Protein AF-A0A1M5Q7T8-F1 (afdb_monomer_lite)

Structure (mmCIF, N/CA/C/O backbone):
data_AF-A0A1M5Q7T8-F1
#
_entry.id   AF-A0A1M5Q7T8-F1
#
loop_
_atom_site.group_PDB
_atom_site.id
_atom_site.type_symbol
_atom_site.label_atom_id
_atom_site.label_alt_id
_atom_site.label_comp_id
_atom_site.label_asym_id
_atom_site.label_entity_id
_atom_site.label_seq_id
_atom_site.pdbx_PDB_ins_code
_atom_site.Cartn_x
_atom_site.Cartn_y
_atom_site.Cartn_z
_atom_site.occupancy
_atom_site.B_iso_or_equiv
_atom_site.auth_seq_id
_atom_site.auth_comp_id
_atom_site.auth_asym_id
_atom_site.auth_atom_id
_atom_site.pdbx_PDB_model_num
ATOM 1 N N . MET A 1 1 ? 5.426 20.646 15.091 1.00 41.50 1 MET A N 1
ATOM 2 C CA . MET A 1 1 ? 4.653 19.482 14.608 1.00 41.50 1 MET A CA 1
ATOM 3 C C . MET A 1 1 ? 5.080 18.298 15.465 1.00 41.50 1 MET A C 1
ATOM 5 O O . MET A 1 1 ? 6.243 17.926 15.415 1.00 41.50 1 MET A O 1
ATOM 9 N N . VAL A 1 2 ? 4.236 17.852 16.398 1.00 42.06 2 VAL A N 1
ATOM 10 C CA . VAL A 1 2 ? 4.639 16.898 17.449 1.00 42.06 2 VAL A CA 1
ATOM 11 C C . VAL A 1 2 ? 4.824 15.511 16.827 1.00 42.06 2 VAL A C 1
ATOM 13 O O . VAL A 1 2 ? 3.882 14.965 16.262 1.00 42.06 2 VAL A O 1
ATOM 16 N N . LEU A 1 3 ? 6.024 14.938 16.950 1.00 50.06 3 LEU A N 1
ATOM 17 C CA . LEU A 1 3 ? 6.417 13.585 16.510 1.00 50.06 3 LEU A CA 1
ATOM 18 C C . LEU A 1 3 ? 5.733 12.449 17.319 1.00 50.06 3 LEU A C 1
ATOM 20 O O . LEU A 1 3 ? 6.314 11.391 17.535 1.00 50.06 3 LEU A O 1
ATOM 24 N N . GLY A 1 4 ? 4.506 12.665 17.802 1.00 60.50 4 GLY A N 1
ATOM 25 C CA . GLY A 1 4 ? 3.789 11.793 18.741 1.00 60.50 4 GLY A CA 1
ATOM 26 C C . GLY A 1 4 ? 2.409 11.360 18.250 1.00 60.50 4 GLY A C 1
ATOM 27 O O . GLY A 1 4 ? 1.494 11.271 19.058 1.00 60.50 4 GLY A O 1
ATOM 28 N N . GLY A 1 5 ? 2.239 11.173 16.938 1.00 78.81 5 GLY A N 1
ATOM 29 C CA . GLY A 1 5 ? 0.980 10.703 16.350 1.00 78.81 5 GLY A CA 1
ATOM 30 C C . GLY A 1 5 ? 0.780 9.182 16.457 1.00 78.81 5 GLY A C 1
ATOM 31 O O . GLY A 1 5 ? 1.657 8.475 16.970 1.00 78.81 5 GLY A O 1
ATOM 32 N N . PRO A 1 6 ? -0.325 8.650 15.894 1.00 81.38 6 PRO A N 1
ATOM 33 C CA . PRO A 1 6 ? -0.686 7.233 15.998 1.00 81.38 6 PRO A CA 1
ATOM 34 C C . PRO A 1 6 ? 0.382 6.255 15.499 1.00 81.38 6 PRO A C 1
ATOM 36 O O . PRO A 1 6 ? 0.393 5.099 15.894 1.00 81.38 6 PRO A O 1
ATOM 39 N N . LEU A 1 7 ? 1.305 6.720 14.658 1.00 85.50 7 LEU A N 1
ATOM 40 C CA . LEU A 1 7 ? 2.421 5.930 14.140 1.00 85.50 7 LEU A CA 1
ATOM 41 C C . LEU A 1 7 ? 3.456 5.560 15.210 1.00 85.50 7 LEU A C 1
ATOM 43 O O . LEU A 1 7 ? 4.095 4.520 15.095 1.00 85.50 7 LEU A O 1
ATOM 47 N N . VAL A 1 8 ? 3.640 6.400 16.230 1.00 88.56 8 VAL A N 1
ATOM 48 C CA . VAL A 1 8 ? 4.705 6.237 17.236 1.00 88.56 8 VAL A CA 1
ATOM 49 C C . VAL A 1 8 ? 4.132 5.968 18.623 1.00 88.56 8 VAL A C 1
ATOM 51 O O . VAL A 1 8 ? 4.743 5.239 19.395 1.00 88.56 8 VAL A O 1
ATOM 54 N N . ARG A 1 9 ? 2.975 6.555 18.952 1.00 87.00 9 ARG A N 1
ATOM 55 C CA . ARG A 1 9 ? 2.289 6.387 20.244 1.00 87.00 9 ARG A CA 1
ATOM 56 C C . ARG A 1 9 ? 0.779 6.246 20.032 1.00 87.00 9 ARG A C 1
ATOM 58 O O . ARG A 1 9 ? 0.036 7.210 20.243 1.00 87.00 9 ARG A O 1
ATOM 65 N N . PRO A 1 10 ? 0.316 5.100 19.508 1.00 84.69 10 PRO A N 1
ATOM 66 C CA . PRO A 1 10 ? -1.085 4.896 19.169 1.00 84.69 10 PRO A CA 1
ATOM 67 C C . PRO A 1 10 ? -1.985 4.941 20.403 1.00 84.69 10 PRO A C 1
ATOM 69 O O . PRO A 1 10 ? -3.065 5.515 20.330 1.00 84.69 10 PRO A O 1
ATOM 72 N N . ASP A 1 11 ? -1.530 4.410 21.535 1.00 84.94 11 ASP A N 1
ATOM 73 C CA . ASP A 1 11 ? -2.232 4.464 22.818 1.00 84.94 11 ASP A CA 1
ATOM 74 C C . ASP A 1 11 ? -2.573 5.902 23.234 1.00 84.94 11 ASP A C 1
ATOM 76 O O . ASP A 1 11 ? -3.746 6.250 23.347 1.00 84.94 11 ASP A O 1
ATOM 80 N N . GLU A 1 12 ? -1.567 6.770 23.356 1.00 84.25 12 GLU A N 1
ATOM 81 C CA . GLU A 1 12 ? -1.776 8.157 23.773 1.00 84.25 12 GLU A CA 1
ATOM 82 C C . GLU A 1 12 ? -2.554 8.977 22.728 1.00 84.25 12 GLU A C 1
ATOM 84 O O . GLU A 1 12 ? -3.277 9.915 23.069 1.00 84.25 12 GLU A O 1
ATOM 89 N N . SER A 1 13 ? -2.371 8.669 21.440 1.00 80.12 13 SER A N 1
ATOM 90 C CA . SER A 1 13 ? -2.969 9.441 20.345 1.00 80.12 13 SER A CA 1
ATOM 91 C C . SER A 1 13 ? -4.477 9.231 20.248 1.00 80.12 13 SER A C 1
ATOM 93 O O . SER A 1 13 ? -5.217 10.199 20.079 1.00 80.12 13 SER A O 1
ATOM 95 N N . PHE A 1 14 ? -4.936 7.983 20.376 1.00 83.69 14 PHE A N 1
ATOM 96 C CA . PHE A 1 14 ? -6.365 7.667 20.340 1.00 83.69 14 PHE A CA 1
ATOM 97 C C . PHE A 1 14 ? -7.091 8.079 21.633 1.00 83.69 14 PHE A C 1
ATOM 99 O O . PHE A 1 14 ? -8.299 8.318 21.615 1.00 83.69 14 PHE A O 1
ATOM 106 N N . ASP A 1 15 ? -6.365 8.234 22.742 1.00 82.69 15 ASP A N 1
ATOM 107 C CA . ASP A 1 15 ? -6.922 8.763 23.990 1.00 82.69 15 ASP A CA 1
ATOM 108 C C . ASP A 1 15 ? -7.195 10.273 23.946 1.00 82.69 15 ASP A C 1
ATOM 110 O O . ASP A 1 15 ? -8.205 10.725 24.491 1.00 82.69 15 ASP A O 1
ATOM 114 N N . ARG A 1 16 ? -6.312 11.062 23.317 1.00 76.00 16 ARG A N 1
ATOM 115 C CA . ARG A 1 16 ? -6.355 12.536 23.393 1.00 76.00 16 ARG A CA 1
ATOM 116 C C . ARG A 1 16 ? -7.406 13.206 22.515 1.00 76.00 16 ARG A C 1
ATOM 118 O O . ARG A 1 16 ? -7.862 14.284 22.882 1.00 76.00 16 ARG A O 1
ATOM 125 N N . ASP A 1 17 ? -7.762 12.630 21.368 1.00 68.50 17 ASP A N 1
ATOM 126 C CA . ASP A 1 17 ? -8.650 13.297 20.406 1.00 68.50 17 ASP A CA 1
ATOM 127 C C . ASP A 1 17 ? -9.763 12.370 19.887 1.00 68.50 17 ASP A C 1
ATOM 129 O O . ASP A 1 17 ? -9.665 11.824 18.784 1.00 68.50 17 ASP A O 1
ATOM 133 N N . PRO A 1 18 ? -10.864 12.209 20.644 1.00 61.41 18 PRO A N 1
ATOM 134 C CA . PRO A 1 18 ? -12.030 11.459 20.187 1.00 61.41 18 PRO A CA 1
ATOM 135 C C . PRO A 1 18 ? -12.713 12.083 18.959 1.00 61.41 18 PRO A C 1
ATOM 137 O O . PRO A 1 18 ? -13.411 11.396 18.219 1.00 61.41 18 PRO A O 1
ATOM 140 N N . GLY A 1 19 ? -12.507 13.382 18.709 1.00 58.78 19 GLY A N 1
ATOM 141 C CA . GLY A 1 19 ? -13.015 14.074 17.522 1.00 58.78 19 GLY A CA 1
ATOM 142 C C . GLY A 1 19 ? -12.241 13.737 16.243 1.00 58.78 19 GLY A C 1
ATOM 143 O O . GLY A 1 19 ? -12.657 14.113 15.147 1.00 58.78 19 GLY A O 1
ATOM 144 N N . SER A 1 20 ? -11.124 13.011 16.352 1.00 66.31 20 SER A N 1
ATOM 145 C CA . SER A 1 20 ? -10.338 12.553 15.203 1.00 66.31 20 SER A CA 1
ATOM 146 C C . SER A 1 20 ? -10.986 11.409 14.414 1.00 66.31 20 SER A C 1
ATOM 148 O O . SER A 1 20 ? -10.572 11.148 13.280 1.00 66.31 20 SER A O 1
ATOM 150 N N . TYR A 1 21 ? -12.032 10.778 14.960 1.00 80.56 21 TYR A N 1
ATOM 151 C CA . TYR A 1 21 ? -12.783 9.681 14.343 1.00 80.56 21 TYR A CA 1
ATOM 152 C C . TYR A 1 21 ? -13.786 10.185 13.303 1.00 80.56 21 TYR A C 1
ATOM 154 O O . TYR A 1 21 ? -14.999 10.137 13.493 1.00 80.56 21 TYR A O 1
ATOM 162 N N . SER A 1 22 ? -13.266 10.683 12.188 1.00 87.50 22 SER A N 1
ATOM 163 C CA . SER A 1 22 ? -14.052 11.152 11.049 1.00 87.50 22 SER A CA 1
ATOM 164 C C . SER A 1 22 ? -13.756 10.279 9.829 1.00 87.50 22 SER A C 1
ATOM 166 O O . SER A 1 22 ? -12.591 10.003 9.511 1.00 87.50 22 SER A O 1
ATOM 168 N N . VAL A 1 23 ? -14.815 9.844 9.135 1.00 89.81 23 VAL A N 1
ATOM 169 C CA . VAL A 1 23 ? -14.686 9.086 7.878 1.00 89.81 23 VAL A CA 1
ATOM 170 C C . VAL A 1 23 ? -14.035 9.961 6.813 1.00 89.81 23 VAL A C 1
ATOM 172 O O . VAL A 1 23 ? -13.226 9.472 6.036 1.00 89.81 23 VAL A O 1
ATOM 175 N N . GLU A 1 24 ? -14.319 11.260 6.814 1.00 91.81 24 GLU A N 1
ATOM 176 C CA . GLU A 1 24 ? -13.765 12.241 5.881 1.00 91.81 24 GLU A CA 1
ATOM 177 C C . GLU A 1 24 ? -12.248 12.370 6.051 1.00 91.81 24 GLU A C 1
ATOM 179 O O . GLU A 1 24 ? -11.507 12.345 5.069 1.00 91.81 24 GLU A O 1
ATOM 184 N N . ARG A 1 25 ? -11.761 12.440 7.298 1.00 88.38 25 ARG A N 1
ATOM 185 C CA . ARG A 1 25 ? -10.321 12.450 7.597 1.00 88.38 25 ARG A CA 1
ATOM 186 C C . ARG A 1 25 ? -9.662 11.130 7.207 1.00 88.38 25 ARG A C 1
ATOM 188 O O . ARG A 1 25 ? -8.579 11.144 6.626 1.00 88.38 25 ARG A O 1
ATOM 195 N N . ALA A 1 26 ? -10.313 10.001 7.498 1.00 92.44 26 ALA A N 1
ATOM 196 C CA . ALA A 1 26 ? -9.825 8.681 7.103 1.00 92.44 26 ALA A CA 1
ATOM 197 C C . ALA A 1 26 ? -9.722 8.557 5.573 1.00 92.44 26 ALA A C 1
ATOM 199 O O . ALA A 1 26 ? -8.693 8.123 5.059 1.00 92.44 26 ALA A O 1
ATOM 200 N N . LEU A 1 27 ? -10.749 9.008 4.852 1.00 95.25 27 LEU A N 1
ATOM 201 C CA . LEU A 1 27 ? -10.789 9.033 3.395 1.00 95.25 27 LEU A CA 1
ATOM 202 C C . LEU A 1 27 ? -9.694 9.937 2.825 1.00 95.25 27 LEU A C 1
ATOM 204 O O . LEU A 1 27 ? -8.970 9.508 1.933 1.00 95.25 27 LEU A O 1
ATOM 208 N N . GLY A 1 28 ? -9.533 11.153 3.356 1.00 95.38 28 GLY A N 1
ATOM 209 C CA . GLY A 1 28 ? -8.481 12.078 2.929 1.00 95.38 28 GLY A CA 1
ATOM 210 C C . GLY A 1 28 ? -7.079 11.492 3.116 1.00 95.38 28 GLY A C 1
ATOM 211 O O . GLY A 1 28 ? -6.252 11.564 2.208 1.00 95.38 28 GLY A O 1
ATOM 212 N N . LEU A 1 29 ? -6.831 10.837 4.255 1.00 94.56 29 LEU A N 1
ATOM 213 C CA . LEU A 1 29 ? -5.574 10.135 4.514 1.00 94.56 29 LEU A CA 1
ATOM 214 C C . LEU A 1 29 ? -5.347 8.998 3.508 1.00 94.56 29 LEU A C 1
ATOM 216 O O . LEU A 1 29 ? -4.278 8.906 2.913 1.00 94.56 29 LEU A O 1
ATOM 220 N N . VAL A 1 30 ? -6.346 8.146 3.281 1.00 96.44 30 VAL A N 1
ATOM 221 C CA . VAL A 1 30 ? -6.226 6.995 2.374 1.00 96.44 30 VAL A CA 1
ATOM 222 C C . VAL A 1 30 ? -6.096 7.429 0.914 1.00 96.44 30 VAL A C 1
ATOM 224 O 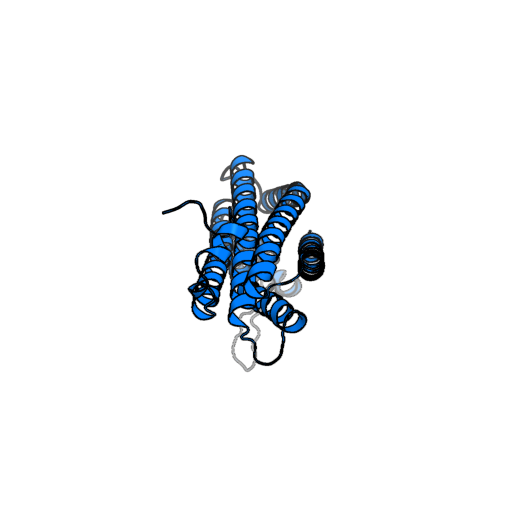O . VAL A 1 30 ? -5.328 6.818 0.177 1.00 96.44 30 VAL A O 1
ATOM 227 N N . ALA A 1 31 ? -6.769 8.503 0.503 1.00 97.44 31 ALA A N 1
ATOM 228 C CA . ALA A 1 31 ? -6.603 9.098 -0.819 1.00 97.44 31 ALA A CA 1
ATOM 229 C C . ALA A 1 31 ? -5.175 9.634 -1.017 1.00 97.44 31 ALA A C 1
ATOM 231 O O . ALA A 1 31 ? -4.564 9.390 -2.056 1.00 97.44 31 ALA A O 1
ATOM 232 N N . ALA A 1 32 ? -4.597 10.288 -0.004 1.00 97.06 32 ALA A N 1
ATOM 233 C CA . ALA A 1 32 ? -3.198 10.710 -0.051 1.00 97.06 32 ALA A CA 1
ATOM 234 C C . ALA A 1 32 ? -2.241 9.507 -0.156 1.00 97.06 32 ALA A C 1
ATOM 236 O O . ALA A 1 32 ? -1.311 9.522 -0.959 1.00 97.06 32 ALA A O 1
ATOM 237 N N . LEU A 1 33 ? -2.496 8.434 0.599 1.00 95.75 33 LEU A N 1
ATOM 238 C CA . LEU A 1 33 ? -1.726 7.189 0.516 1.00 95.75 33 LEU A CA 1
ATOM 239 C C . LEU A 1 33 ? -1.842 6.503 -0.856 1.00 95.75 33 LEU A C 1
ATOM 241 O O . LEU A 1 33 ? -0.851 5.971 -1.357 1.00 95.75 33 LEU A O 1
ATOM 245 N N . ALA A 1 34 ? -3.028 6.522 -1.467 1.00 96.44 34 ALA A N 1
ATOM 246 C CA . ALA A 1 34 ? -3.269 6.015 -2.817 1.00 96.44 34 ALA A CA 1
ATOM 247 C C . ALA A 1 34 ? -2.450 6.780 -3.862 1.00 96.44 34 ALA A C 1
ATOM 249 O O . ALA A 1 34 ? -1.749 6.169 -4.669 1.00 96.44 34 ALA A O 1
ATOM 250 N N . LEU A 1 35 ? -2.465 8.113 -3.791 1.00 97.19 35 LEU A N 1
ATOM 251 C CA . LEU A 1 35 ? -1.657 8.968 -4.661 1.00 97.19 35 LEU A CA 1
ATOM 252 C C . LEU A 1 35 ? -0.159 8.717 -4.475 1.00 97.19 35 LEU A C 1
ATOM 254 O O . LEU A 1 35 ? 0.557 8.582 -5.460 1.00 97.19 35 LEU A O 1
ATOM 258 N N . LEU A 1 36 ? 0.312 8.602 -3.230 1.00 95.50 36 LEU A N 1
ATOM 259 C CA . LEU A 1 36 ? 1.717 8.300 -2.938 1.00 95.50 36 LEU A CA 1
ATOM 260 C C . LEU A 1 36 ? 2.141 6.929 -3.476 1.00 95.50 36 LEU A C 1
ATOM 262 O O . LEU A 1 36 ? 3.246 6.790 -3.995 1.00 95.50 36 LEU A O 1
ATOM 266 N N . SER A 1 37 ? 1.263 5.928 -3.387 1.00 92.62 37 SER A N 1
ATOM 267 C CA . SER A 1 37 ? 1.534 4.582 -3.902 1.00 92.62 37 SER A CA 1
ATOM 268 C C . SER A 1 37 ? 1.636 4.593 -5.429 1.00 92.62 37 SER A C 1
ATOM 270 O O . SER A 1 37 ? 2.625 4.109 -5.975 1.00 92.62 37 SER A O 1
ATOM 272 N N . ALA A 1 38 ? 0.689 5.236 -6.119 1.00 94.62 38 ALA A N 1
ATOM 273 C CA . ALA A 1 38 ? 0.739 5.405 -7.571 1.00 94.62 38 ALA A CA 1
ATOM 274 C C . ALA A 1 38 ? 1.986 6.195 -8.011 1.00 94.62 38 ALA A C 1
ATOM 276 O O . ALA A 1 38 ? 2.712 5.768 -8.909 1.00 94.62 38 ALA A O 1
ATOM 277 N N . LEU A 1 39 ? 2.289 7.303 -7.325 1.00 94.06 39 LEU A N 1
ATOM 278 C CA . LEU A 1 39 ? 3.469 8.125 -7.595 1.00 94.06 39 LEU A CA 1
ATOM 279 C C . LEU A 1 39 ? 4.772 7.338 -7.427 1.00 94.06 39 LEU A C 1
ATOM 281 O O . LEU A 1 39 ? 5.694 7.528 -8.213 1.00 94.06 39 LEU A O 1
ATOM 285 N N . SER A 1 40 ? 4.860 6.430 -6.451 1.00 90.19 40 SER A N 1
ATOM 286 C CA . SER A 1 40 ? 6.069 5.621 -6.280 1.00 90.19 40 SER A CA 1
ATOM 287 C C . SER A 1 40 ? 6.373 4.746 -7.494 1.00 90.19 40 SER A C 1
ATOM 289 O O . SER A 1 40 ? 7.535 4.637 -7.873 1.00 90.19 40 SER A O 1
ATOM 291 N N . VAL A 1 41 ? 5.353 4.204 -8.167 1.00 91.12 41 VAL A N 1
ATOM 292 C CA . VAL A 1 41 ? 5.555 3.404 -9.383 1.00 91.12 41 VAL A CA 1
ATOM 293 C C . VAL A 1 41 ? 5.988 4.280 -10.553 1.00 91.12 41 VAL A C 1
ATOM 295 O O . VAL A 1 41 ? 6.864 3.873 -11.310 1.00 91.12 41 VAL A O 1
ATOM 298 N N . VAL A 1 42 ? 5.475 5.510 -10.653 1.00 92.25 42 VAL A N 1
ATOM 299 C CA . VAL A 1 42 ? 5.974 6.497 -11.628 1.00 92.25 42 VAL A CA 1
ATOM 300 C C . VAL A 1 42 ? 7.452 6.806 -11.389 1.00 92.25 42 VAL A C 1
ATOM 302 O O . VAL A 1 42 ? 8.230 6.816 -12.337 1.00 92.25 42 VAL A O 1
ATOM 305 N N . VAL A 1 43 ? 7.856 7.035 -10.136 1.00 88.81 43 VAL A N 1
ATOM 306 C CA . VAL A 1 43 ? 9.251 7.354 -9.784 1.00 88.81 43 VAL A CA 1
ATOM 307 C C . VAL A 1 43 ? 10.183 6.175 -10.072 1.00 88.81 43 VAL A C 1
ATOM 309 O O . VAL A 1 43 ? 11.242 6.373 -10.664 1.00 88.81 43 VAL A O 1
ATOM 312 N N . ILE A 1 44 ? 9.787 4.951 -9.704 1.00 85.25 44 ILE A N 1
ATOM 313 C CA . ILE A 1 44 ? 10.551 3.735 -10.023 1.00 85.25 44 ILE A CA 1
ATOM 314 C C . ILE A 1 44 ? 10.659 3.569 -11.540 1.00 85.25 44 ILE A C 1
ATOM 316 O O . ILE A 1 44 ? 11.757 3.382 -12.055 1.00 85.25 44 ILE A O 1
ATOM 320 N N . GLY A 1 45 ? 9.538 3.684 -12.257 1.00 87.12 45 GLY A N 1
ATOM 321 C CA . GLY A 1 45 ? 9.488 3.573 -13.711 1.00 87.12 45 GLY A CA 1
ATOM 322 C C . GLY A 1 45 ? 10.381 4.594 -14.407 1.00 87.12 45 GLY A C 1
ATOM 323 O O . GLY A 1 45 ? 11.149 4.228 -15.289 1.00 87.12 45 GLY A O 1
ATOM 324 N N . ALA A 1 46 ? 10.364 5.850 -13.958 1.00 86.81 46 ALA A N 1
ATOM 325 C CA . ALA A 1 46 ? 11.267 6.879 -14.460 1.00 86.81 46 ALA A CA 1
ATOM 326 C C . ALA A 1 46 ? 12.738 6.507 -14.223 1.00 86.81 46 ALA A C 1
ATOM 328 O O . ALA A 1 46 ? 13.549 6.638 -15.136 1.00 86.81 46 ALA A O 1
ATOM 329 N N . GLY A 1 47 ? 13.085 6.008 -13.032 1.00 82.38 47 GLY A N 1
ATOM 330 C CA . GLY A 1 47 ? 14.442 5.547 -12.727 1.00 82.38 47 GLY A CA 1
ATOM 331 C C . GLY A 1 47 ? 14.894 4.392 -13.626 1.00 82.38 47 GLY A C 1
ATOM 332 O O . GLY A 1 47 ? 16.004 4.420 -14.147 1.00 82.38 47 GLY A O 1
ATOM 333 N N . VAL A 1 48 ? 14.014 3.415 -13.864 1.00 81.12 48 VAL A N 1
ATOM 334 C CA . VAL A 1 48 ? 14.271 2.287 -14.772 1.00 81.12 48 VAL A CA 1
ATOM 335 C C . VAL A 1 48 ? 14.425 2.764 -16.217 1.00 81.12 48 VAL A C 1
ATOM 337 O O . VAL A 1 48 ? 15.371 2.358 -16.884 1.00 81.12 48 VAL A O 1
ATOM 340 N N . ALA A 1 49 ? 13.561 3.665 -16.691 1.00 83.06 49 ALA A N 1
ATOM 341 C CA . ALA A 1 49 ? 13.643 4.217 -18.043 1.00 83.06 49 ALA A CA 1
ATOM 342 C C . ALA A 1 49 ? 14.974 4.943 -18.305 1.00 83.06 49 ALA A C 1
ATOM 344 O O . ALA A 1 49 ? 15.493 4.861 -19.408 1.00 83.06 49 ALA A O 1
ATOM 345 N N . HIS A 1 50 ? 15.561 5.596 -17.295 1.00 81.56 50 HIS A N 1
ATOM 346 C CA . HIS A 1 50 ? 16.885 6.224 -17.418 1.00 81.56 50 HIS A CA 1
ATOM 347 C C . HIS A 1 50 ? 18.051 5.222 -17.394 1.00 81.56 50 HIS A C 1
ATOM 349 O O . HIS A 1 50 ? 19.162 5.577 -17.781 1.00 81.56 50 HIS A O 1
ATOM 355 N N . ALA A 1 51 ? 17.836 4.003 -16.891 1.00 75.50 51 ALA A N 1
ATOM 356 C CA . ALA A 1 51 ? 18.886 3.001 -16.716 1.00 75.50 51 ALA A CA 1
ATOM 357 C C . ALA A 1 51 ? 19.006 2.022 -17.898 1.00 75.50 51 ALA A C 1
ATOM 359 O O . ALA A 1 51 ? 20.025 1.340 -18.022 1.00 75.50 51 ALA A O 1
ATOM 360 N N . ILE A 1 52 ? 17.979 1.918 -18.746 1.00 73.94 52 ILE A N 1
ATOM 361 C CA . ILE A 1 52 ? 17.957 0.996 -19.889 1.00 73.94 52 ILE A CA 1
ATOM 362 C C . ILE A 1 52 ? 18.374 1.751 -21.168 1.00 73.94 52 ILE A C 1
ATOM 364 O O . ILE A 1 52 ? 17.996 2.910 -21.317 1.00 73.94 52 ILE A O 1
ATOM 368 N N . PRO A 1 53 ? 19.139 1.134 -22.095 1.00 73.12 53 PRO A N 1
ATOM 369 C CA . PRO A 1 53 ? 19.449 1.737 -23.395 1.00 73.12 53 PRO A CA 1
ATOM 370 C C . PRO A 1 53 ? 18.201 2.148 -24.194 1.00 73.12 53 PRO A C 1
ATOM 372 O O . PRO A 1 53 ? 17.145 1.526 -24.058 1.00 73.12 53 PRO A O 1
ATOM 375 N N . ASP A 1 54 ? 18.352 3.146 -25.073 1.00 72.88 54 ASP A N 1
ATOM 376 C CA . ASP A 1 54 ? 17.242 3.786 -25.800 1.00 72.88 54 ASP A CA 1
ATOM 377 C C . ASP A 1 54 ? 16.420 2.817 -26.666 1.00 72.88 54 ASP A C 1
ATOM 379 O O . ASP A 1 54 ? 15.206 2.977 -26.776 1.00 72.88 54 ASP A O 1
ATOM 383 N N . GLU A 1 55 ? 17.043 1.778 -27.230 1.00 74.31 55 GLU A N 1
ATOM 384 C CA . GLU A 1 55 ? 16.374 0.799 -28.093 1.00 74.31 55 GLU A CA 1
ATOM 385 C C . GLU A 1 55 ? 16.512 -0.630 -27.558 1.00 74.31 55 GLU A C 1
ATOM 387 O O . GLU A 1 55 ? 17.606 -1.085 -27.204 1.00 74.31 55 GLU A O 1
ATOM 392 N N . ALA A 1 56 ? 15.400 -1.366 -27.568 1.00 69.75 56 ALA A N 1
ATOM 393 C CA . ALA A 1 56 ? 15.363 -2.800 -27.323 1.00 69.75 56 ALA A CA 1
ATOM 394 C C . ALA A 1 56 ? 14.893 -3.539 -28.579 1.00 69.75 56 ALA A C 1
ATOM 396 O O . ALA A 1 56 ? 13.959 -3.115 -29.263 1.00 69.75 56 ALA A O 1
ATOM 397 N N . THR A 1 57 ? 15.533 -4.670 -28.864 1.00 70.56 57 THR A N 1
ATOM 398 C CA . THR A 1 57 ? 15.103 -5.602 -29.907 1.00 70.56 57 THR A CA 1
ATOM 399 C C . THR A 1 57 ? 13.960 -6.456 -29.373 1.00 70.56 57 THR A C 1
ATOM 401 O O . THR A 1 57 ? 14.152 -7.211 -28.419 1.00 70.56 57 THR A O 1
ATOM 404 N N . VAL A 1 58 ? 12.779 -6.333 -29.969 1.00 69.56 58 VAL A N 1
ATOM 405 C CA . VAL A 1 58 ? 11.584 -7.112 -29.632 1.00 69.56 58 VAL A CA 1
ATOM 406 C C . VAL A 1 58 ? 11.189 -7.935 -30.854 1.00 69.56 58 VAL A C 1
ATOM 408 O O . VAL A 1 58 ? 11.426 -7.533 -31.995 1.00 69.56 58 VAL A O 1
ATOM 411 N N . GLU A 1 59 ? 10.597 -9.101 -30.617 1.00 71.94 59 GLU A N 1
ATOM 412 C CA . GLU A 1 59 ? 9.962 -9.871 -31.682 1.00 71.94 59 GLU A CA 1
ATOM 413 C C . GLU A 1 59 ? 8.887 -9.010 -32.350 1.00 71.94 59 GLU A C 1
ATOM 415 O O . GLU A 1 59 ? 8.086 -8.374 -31.664 1.00 71.94 59 GLU A O 1
ATOM 420 N N . ASN A 1 60 ? 8.923 -8.925 -33.678 1.00 70.75 60 ASN A N 1
ATOM 421 C CA . ASN A 1 60 ? 8.034 -8.062 -34.442 1.00 70.75 60 ASN A CA 1
ATOM 422 C C . ASN A 1 60 ? 6.672 -8.761 -34.622 1.00 70.75 60 ASN A C 1
ATOM 424 O O . ASN A 1 60 ? 6.580 -9.677 -35.441 1.00 70.75 60 ASN A O 1
ATOM 428 N N . PRO A 1 61 ? 5.605 -8.358 -33.899 1.00 66.06 61 PRO A N 1
ATOM 429 C CA . PRO A 1 61 ? 4.304 -9.015 -34.010 1.00 66.06 61 PRO A CA 1
ATOM 430 C C . PRO A 1 61 ? 3.591 -8.686 -35.329 1.00 66.06 61 PRO A C 1
ATOM 432 O O . PRO A 1 61 ? 2.634 -9.365 -35.687 1.00 66.06 61 PRO A O 1
ATOM 435 N N . GLU A 1 62 ? 4.037 -7.644 -36.035 1.00 71.38 62 GLU A N 1
ATOM 436 C CA . GLU A 1 62 ? 3.513 -7.232 -37.338 1.00 71.38 62 GLU A CA 1
ATOM 437 C C . GLU A 1 62 ? 4.290 -7.874 -38.495 1.00 71.38 62 GLU A C 1
ATOM 439 O O . GLU A 1 62 ? 3.990 -7.604 -39.658 1.00 71.38 62 GLU A O 1
ATOM 444 N N . ARG A 1 63 ? 5.267 -8.747 -38.199 1.00 69.50 63 ARG A N 1
ATOM 445 C CA . ARG A 1 63 ? 6.036 -9.439 -39.228 1.00 69.50 63 ARG A CA 1
ATOM 446 C C . ARG A 1 63 ? 5.118 -10.376 -40.023 1.00 69.50 63 ARG A C 1
ATOM 448 O O . ARG A 1 63 ? 4.507 -11.279 -39.440 1.00 69.50 63 ARG A O 1
ATOM 455 N N . PRO A 1 64 ? 5.040 -10.222 -41.350 1.00 69.19 64 PRO A N 1
ATOM 456 C CA . PRO A 1 64 ? 4.344 -11.183 -42.186 1.00 69.19 64 PRO A CA 1
ATOM 457 C C . PRO A 1 64 ? 5.113 -12.524 -42.227 1.00 69.19 64 PRO A C 1
ATOM 459 O O . PRO A 1 64 ? 6.289 -12.587 -41.861 1.00 69.19 64 PRO A O 1
ATOM 462 N N . PRO A 1 65 ? 4.470 -13.638 -42.627 1.00 70.94 65 PRO A N 1
ATOM 463 C CA . PRO A 1 65 ? 5.138 -14.939 -42.719 1.00 70.94 65 PRO A CA 1
ATOM 464 C C . PRO A 1 65 ? 6.392 -14.863 -43.603 1.00 70.94 65 PRO A C 1
ATOM 466 O O . PRO A 1 65 ? 6.406 -14.105 -44.566 1.00 70.94 65 PRO A O 1
ATOM 469 N N . ALA A 1 66 ? 7.417 -15.677 -43.312 1.00 70.94 66 ALA A N 1
ATOM 470 C CA . ALA A 1 66 ? 8.733 -15.614 -43.970 1.00 70.94 66 ALA A CA 1
ATOM 471 C C . ALA A 1 66 ? 8.663 -15.569 -45.511 1.00 70.94 66 ALA A C 1
ATOM 473 O O . ALA A 1 66 ? 9.374 -14.793 -46.140 1.00 70.94 66 ALA A O 1
ATOM 474 N N . SER A 1 67 ? 7.705 -16.286 -46.110 1.00 65.62 67 SER A N 1
ATOM 475 C CA . SER A 1 67 ? 7.458 -16.286 -47.559 1.00 65.62 67 SER A CA 1
ATOM 476 C C . SER A 1 67 ? 7.118 -14.916 -48.157 1.00 65.62 67 SER A C 1
ATOM 478 O O . SER A 1 67 ? 7.276 -14.730 -49.353 1.00 65.62 67 SER A O 1
ATOM 480 N N . ALA A 1 68 ? 6.612 -13.974 -47.361 1.00 69.62 68 ALA A N 1
ATOM 481 C CA . ALA A 1 68 ? 6.310 -12.610 -47.794 1.00 69.62 68 ALA A CA 1
ATOM 482 C C . ALA A 1 68 ? 7.512 -11.655 -47.664 1.00 69.62 68 ALA A C 1
ATOM 484 O O . ALA A 1 68 ? 7.447 -10.545 -48.183 1.00 69.62 68 ALA A O 1
ATOM 485 N N . CYS A 1 69 ? 8.580 -12.074 -46.974 1.00 71.44 69 CYS A N 1
ATOM 486 C CA . CYS A 1 69 ? 9.807 -11.297 -46.780 1.00 71.44 69 CYS A CA 1
ATOM 487 C C . CYS A 1 69 ? 11.008 -11.838 -47.571 1.00 71.44 69 CYS A C 1
ATOM 489 O O . CYS A 1 69 ? 11.953 -11.090 -47.798 1.00 71.44 69 CYS A O 1
ATOM 491 N N . ASP A 1 70 ? 10.977 -13.107 -47.995 1.00 65.31 70 ASP A N 1
ATOM 492 C CA . ASP A 1 70 ? 12.032 -13.724 -48.815 1.00 65.31 70 ASP A CA 1
ATOM 493 C C . ASP A 1 70 ? 11.959 -13.311 -50.300 1.00 65.31 70 ASP A C 1
ATOM 495 O O . ASP A 1 70 ? 12.945 -13.423 -51.031 1.00 65.31 70 ASP A O 1
ATOM 499 N N . ASP A 1 71 ? 10.810 -12.802 -50.752 1.00 58.66 71 ASP A N 1
ATOM 500 C CA . ASP A 1 71 ? 10.630 -12.295 -52.109 1.00 58.66 71 ASP A CA 1
ATOM 501 C C . ASP A 1 71 ? 11.021 -10.804 -52.171 1.00 58.66 71 ASP A C 1
ATOM 503 O O . ASP A 1 71 ? 10.264 -9.928 -51.759 1.00 58.66 71 ASP A O 1
ATOM 507 N N . GLU A 1 72 ? 12.180 -10.480 -52.769 1.00 52.25 72 GLU A N 1
ATOM 508 C CA . GLU A 1 72 ? 12.590 -9.094 -53.102 1.00 52.25 72 GLU A CA 1
ATOM 509 C C . GLU A 1 72 ? 11.600 -8.374 -54.048 1.00 52.25 72 GLU A C 1
ATOM 511 O O . GLU A 1 72 ? 11.740 -7.185 -54.351 1.00 52.25 72 GLU A O 1
ATOM 516 N N . SER A 1 73 ? 10.583 -9.080 -54.544 1.00 47.50 73 SER A N 1
ATOM 517 C CA . SER A 1 73 ? 9.480 -8.487 -55.280 1.00 47.50 73 SER A CA 1
ATOM 518 C C . SER A 1 73 ? 8.460 -7.897 -54.316 1.00 47.50 73 SER A C 1
ATOM 520 O O . SER A 1 73 ? 7.770 -8.618 -53.602 1.00 47.50 73 SER A O 1
ATOM 522 N N . THR A 1 74 ? 8.284 -6.580 -54.380 1.00 50.88 74 THR A N 1
ATOM 523 C CA . THR A 1 74 ? 7.073 -5.904 -53.907 1.00 50.88 74 THR A CA 1
ATOM 524 C C . THR A 1 74 ? 5.867 -6.652 -54.479 1.00 50.88 74 THR A C 1
ATOM 526 O O . THR A 1 74 ? 5.587 -6.583 -55.678 1.00 50.88 74 THR A O 1
ATOM 529 N N . VAL A 1 75 ? 5.181 -7.432 -53.643 1.00 50.50 75 VAL A N 1
ATOM 530 C CA . VAL A 1 75 ? 3.991 -8.170 -54.061 1.00 50.50 75 VAL A CA 1
ATOM 531 C C . VAL A 1 75 ? 2.875 -7.144 -54.260 1.00 50.50 75 VAL A C 1
ATOM 533 O O . VAL A 1 75 ? 2.199 -6.737 -53.318 1.00 50.50 75 VAL A O 1
ATOM 536 N N . ASN A 1 76 ? 2.713 -6.680 -55.502 1.00 47.78 76 ASN A N 1
ATOM 537 C CA . ASN A 1 76 ? 1.591 -5.846 -55.922 1.00 47.78 76 ASN A CA 1
ATOM 538 C C . ASN A 1 76 ? 0.337 -6.722 -56.001 1.00 47.78 76 ASN A C 1
ATOM 540 O O . ASN A 1 76 ? -0.020 -7.222 -57.070 1.00 47.78 76 ASN A O 1
ATOM 544 N N . LEU A 1 77 ? -0.324 -6.938 -54.867 1.00 50.88 77 LEU A N 1
ATOM 545 C CA . LEU A 1 77 ? -1.644 -7.554 -54.845 1.00 50.88 77 LEU A CA 1
ATOM 546 C C . LEU A 1 77 ? -2.712 -6.479 -55.023 1.00 50.88 77 LEU A C 1
ATOM 548 O O . LEU A 1 77 ? -2.671 -5.413 -54.412 1.00 50.88 77 LEU A O 1
ATOM 552 N N . THR A 1 78 ? -3.675 -6.773 -55.889 1.00 50.28 78 THR A N 1
ATOM 553 C CA . THR A 1 78 ? -4.878 -5.963 -56.076 1.00 50.28 78 THR A CA 1
ATOM 554 C C . THR A 1 78 ? -6.007 -6.617 -55.292 1.00 50.28 78 THR A C 1
ATOM 556 O O . THR A 1 78 ? -6.398 -7.743 -55.598 1.00 50.28 78 THR A O 1
ATOM 559 N N . VAL A 1 79 ? -6.523 -5.925 -54.277 1.00 48.19 79 VAL A N 1
ATOM 560 C CA . VAL A 1 79 ? -7.734 -6.326 -53.548 1.00 48.19 79 VAL A CA 1
ATOM 561 C C . VAL A 1 79 ? -8.811 -5.318 -53.925 1.00 48.19 79 VAL A C 1
ATOM 563 O O . VAL A 1 79 ? -8.594 -4.117 -53.816 1.00 48.19 79 VAL A O 1
ATOM 566 N N . ASP A 1 80 ? -9.931 -5.795 -54.469 1.00 61.97 80 ASP A N 1
ATOM 567 C CA . ASP A 1 80 ? -11.023 -4.953 -54.986 1.00 61.97 80 ASP A CA 1
ATOM 568 C C . ASP A 1 80 ? -10.605 -3.924 -56.059 1.00 61.97 80 ASP A C 1
ATOM 570 O O . ASP A 1 80 ? -11.227 -2.879 -56.224 1.00 61.97 80 ASP A O 1
ATOM 574 N N . GLY A 1 81 ? -9.558 -4.231 -56.832 1.00 62.12 81 GLY A N 1
ATOM 575 C CA . GLY A 1 81 ? -9.055 -3.355 -57.898 1.00 62.12 81 GLY A CA 1
ATOM 576 C C . GLY A 1 81 ? -8.154 -2.214 -57.416 1.00 62.12 81 GLY A C 1
ATOM 577 O O . GLY A 1 81 ? -7.601 -1.501 -58.251 1.00 62.12 81 GLY A O 1
ATOM 578 N N . GLU A 1 82 ? -7.933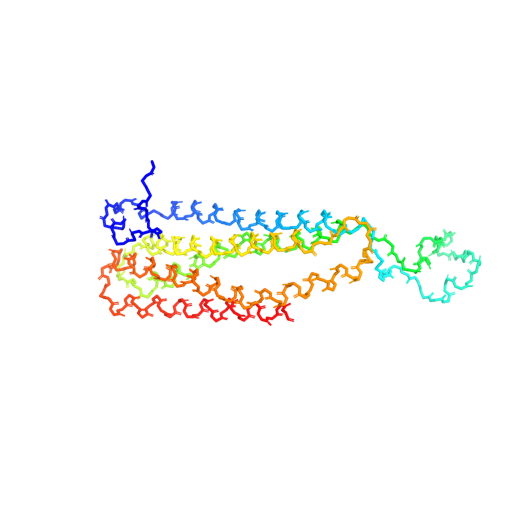 -2.093 -56.107 1.00 47.97 82 GLU A N 1
ATOM 579 C CA . GLU A 1 82 ? -6.989 -1.149 -55.512 1.00 47.97 82 GLU A CA 1
ATOM 580 C C . GLU A 1 82 ? -5.645 -1.857 -55.238 1.00 47.97 82 GLU A C 1
ATOM 582 O O . GLU A 1 82 ? -5.631 -2.972 -54.699 1.00 47.97 82 GLU A O 1
ATOM 587 N N . PRO A 1 83 ? -4.499 -1.269 -55.627 1.00 51.78 83 PRO A N 1
ATOM 588 C CA . PRO A 1 83 ? -3.190 -1.820 -55.297 1.00 51.78 83 PRO A CA 1
ATOM 589 C C . PRO A 1 83 ? -2.934 -1.677 -53.792 1.00 51.78 83 PRO A C 1
ATOM 591 O O . PRO A 1 83 ? -2.923 -0.566 -53.263 1.00 51.78 83 PRO A O 1
ATOM 594 N N . VAL A 1 84 ? -2.697 -2.796 -53.105 1.00 54.78 84 VAL A N 1
ATOM 595 C CA . VAL A 1 84 ? -2.347 -2.807 -51.680 1.00 54.78 84 VAL A CA 1
ATOM 596 C C . VAL A 1 84 ? -0.918 -3.319 -51.522 1.00 54.78 84 VAL A C 1
ATOM 598 O O . VAL A 1 84 ? -0.614 -4.475 -51.814 1.00 54.78 84 VAL A O 1
ATOM 601 N N . THR A 1 85 ? -0.021 -2.443 -51.074 1.00 52.69 85 THR A N 1
ATOM 602 C CA . THR A 1 85 ? 1.380 -2.756 -50.770 1.00 52.69 85 THR A CA 1
ATOM 603 C C . THR A 1 85 ? 1.476 -3.313 -49.349 1.00 52.69 85 THR A C 1
ATOM 605 O O . THR A 1 85 ? 1.247 -2.581 -48.390 1.00 52.69 85 THR A O 1
ATOM 608 N N . PHE A 1 86 ? 1.806 -4.600 -49.198 1.00 54.00 86 PHE A N 1
ATOM 609 C CA . PHE A 1 86 ? 1.810 -5.278 -47.889 1.00 54.00 86 PHE A CA 1
ATOM 610 C C . PHE A 1 86 ? 3.175 -5.417 -47.207 1.00 54.00 86 PHE A C 1
ATOM 612 O O . PHE A 1 86 ? 3.233 -5.930 -46.096 1.00 54.00 86 PHE A O 1
ATOM 619 N N . ALA A 1 87 ? 4.263 -4.945 -47.809 1.00 50.72 87 ALA A N 1
ATOM 620 C CA . ALA A 1 87 ? 5.570 -4.996 -47.167 1.00 50.72 87 ALA A CA 1
ATOM 621 C C . ALA A 1 87 ? 6.325 -3.697 -47.435 1.00 50.72 87 ALA A C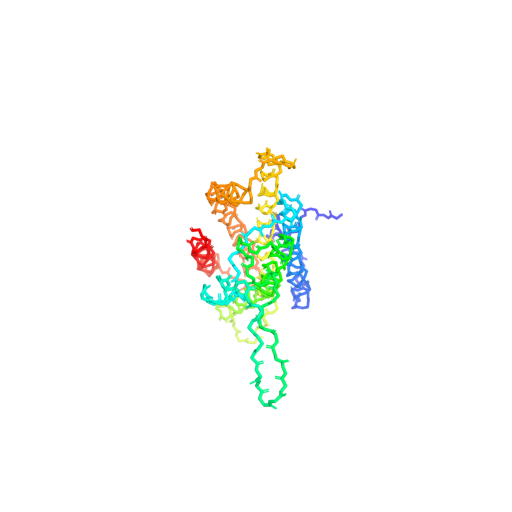 1
ATOM 623 O O . ALA A 1 87 ? 6.815 -3.462 -48.541 1.00 50.72 87 ALA A O 1
ATOM 624 N N . THR A 1 88 ? 6.405 -2.828 -46.430 1.00 54.03 88 THR A N 1
ATOM 625 C CA . THR A 1 88 ? 7.521 -1.883 -46.375 1.00 54.03 88 THR A CA 1
ATOM 626 C C . THR A 1 88 ? 8.752 -2.658 -45.886 1.00 54.03 88 THR A C 1
ATOM 628 O O . THR A 1 88 ? 8.594 -3.607 -45.112 1.00 54.03 88 THR A O 1
ATOM 631 N N . PRO A 1 89 ? 9.980 -2.287 -46.291 1.00 55.84 89 PRO A N 1
ATOM 632 C CA . PRO A 1 89 ? 11.204 -2.905 -45.766 1.00 55.84 89 PRO A CA 1
ATOM 633 C C . PRO A 1 89 ? 11.213 -2.995 -44.228 1.00 55.84 89 PRO A C 1
ATOM 635 O O . PRO A 1 89 ? 11.620 -4.002 -43.665 1.00 55.84 89 PRO A O 1
ATOM 638 N N . GLU A 1 90 ? 10.616 -1.998 -43.568 1.00 56.94 90 GLU A N 1
ATOM 639 C CA . GLU A 1 90 ? 10.464 -1.889 -42.111 1.00 56.94 90 GLU A CA 1
ATOM 640 C C . GLU A 1 90 ? 9.633 -3.026 -41.475 1.00 56.94 90 GLU A C 1
ATOM 642 O O . GLU A 1 90 ? 9.865 -3.390 -40.325 1.00 56.94 90 GLU A O 1
ATOM 647 N N . THR A 1 91 ? 8.668 -3.614 -42.198 1.00 57.94 91 THR A N 1
ATOM 648 C CA . THR A 1 91 ? 7.834 -4.732 -41.693 1.00 57.94 91 THR A CA 1
ATOM 649 C C . THR A 1 91 ? 8.499 -6.105 -41.802 1.00 57.94 91 THR A C 1
ATOM 651 O O . THR A 1 91 ? 8.070 -7.045 -41.132 1.00 57.94 91 THR A O 1
ATOM 654 N N . CYS A 1 92 ? 9.559 -6.220 -42.605 1.00 68.06 92 CYS A N 1
ATOM 655 C CA . CYS A 1 92 ? 10.336 -7.450 -42.765 1.00 68.06 92 CYS A CA 1
ATOM 656 C C . CYS A 1 92 ? 11.618 -7.479 -41.924 1.00 68.06 92 CYS A C 1
ATOM 658 O O . CYS A 1 92 ? 12.283 -8.516 -41.876 1.00 68.06 92 CYS A O 1
ATOM 660 N N . ASP A 1 93 ? 11.936 -6.387 -41.222 1.00 63.16 93 ASP A N 1
ATOM 661 C CA . ASP A 1 93 ? 13.074 -6.328 -40.313 1.00 63.16 93 ASP A CA 1
ATOM 662 C C . ASP A 1 93 ? 12.851 -7.226 -39.086 1.00 63.16 93 ASP A C 1
ATOM 664 O O . ASP A 1 93 ? 11.881 -7.093 -38.330 1.00 63.16 93 ASP A O 1
ATOM 668 N N . GLU A 1 94 ? 13.803 -8.134 -38.867 1.00 65.81 94 GLU A N 1
ATOM 669 C CA . GLU A 1 94 ? 13.936 -8.905 -37.640 1.00 65.81 94 GLU A CA 1
ATOM 670 C C . GLU A 1 94 ? 15.298 -8.604 -37.002 1.00 65.81 94 GLU A C 1
ATOM 672 O O . GLU A 1 94 ? 16.331 -8.745 -37.664 1.00 65.81 94 GLU A O 1
ATOM 677 N N . PRO A 1 95 ? 15.349 -8.231 -35.711 1.00 65.75 95 PRO A N 1
ATOM 678 C CA . PRO A 1 95 ? 14.247 -7.886 -34.798 1.00 65.75 95 PRO A CA 1
ATOM 679 C C . PRO A 1 95 ? 13.769 -6.421 -34.918 1.00 65.75 95 PRO A C 1
ATOM 681 O O . PRO A 1 95 ? 14.556 -5.528 -35.240 1.00 65.75 95 PRO A O 1
ATOM 684 N N . ALA A 1 96 ? 12.506 -6.150 -34.552 1.00 69.19 96 ALA A N 1
ATOM 685 C CA . ALA A 1 96 ? 11.989 -4.781 -34.467 1.00 69.19 96 ALA A CA 1
ATOM 686 C C . ALA A 1 96 ? 12.643 -4.031 -33.301 1.00 69.19 96 ALA A C 1
ATOM 688 O O . ALA A 1 96 ? 12.775 -4.560 -32.194 1.00 69.19 96 ALA A O 1
ATOM 689 N N . ARG A 1 97 ? 13.028 -2.774 -33.531 1.00 70.12 97 ARG A N 1
ATOM 690 C CA . ARG A 1 97 ? 13.583 -1.906 -32.488 1.00 70.12 97 ARG A CA 1
ATOM 691 C C . ARG A 1 97 ? 12.489 -1.013 -31.938 1.00 70.12 97 ARG A C 1
ATOM 693 O O . ARG A 1 97 ? 11.934 -0.183 -32.653 1.00 70.12 97 ARG A O 1
ATOM 700 N N . VAL A 1 98 ? 12.160 -1.204 -30.666 1.00 74.31 98 VAL A N 1
ATOM 701 C CA . VAL A 1 98 ? 11.170 -0.379 -29.970 1.00 74.31 98 VAL A CA 1
ATOM 702 C C . VAL A 1 98 ? 11.897 0.473 -28.933 1.00 74.31 98 VAL A C 1
ATOM 704 O O . VAL A 1 98 ? 12.740 -0.066 -28.209 1.00 74.31 98 VAL A O 1
ATOM 707 N N . PRO A 1 99 ? 11.559 1.771 -28.817 1.00 80.00 99 PRO A N 1
ATOM 708 C CA . PRO A 1 99 ? 12.061 2.609 -27.741 1.00 80.00 99 PRO A CA 1
ATOM 709 C C . PRO A 1 99 ? 11.751 1.988 -26.377 1.00 80.00 99 PRO A C 1
ATOM 711 O O . PRO A 1 99 ? 10.593 1.660 -26.073 1.00 80.00 99 PRO A O 1
ATOM 714 N N . THR A 1 100 ? 12.782 1.763 -25.565 1.00 78.00 100 THR A N 1
ATOM 715 C CA . THR A 1 100 ? 12.633 1.005 -24.316 1.00 78.00 100 THR A CA 1
ATOM 716 C C . THR A 1 100 ? 11.819 1.774 -23.273 1.00 78.00 100 THR A C 1
ATOM 718 O O . THR A 1 100 ? 11.091 1.180 -22.475 1.00 78.00 100 THR A O 1
ATOM 721 N N . ASP A 1 101 ? 11.855 3.105 -23.332 1.00 81.69 101 ASP A N 1
ATOM 722 C CA . ASP A 1 101 ? 11.027 4.004 -22.530 1.00 81.69 101 ASP A CA 1
ATOM 723 C C . ASP A 1 101 ? 9.526 3.734 -22.735 1.00 81.69 101 ASP A C 1
ATOM 725 O O . ASP A 1 101 ? 8.768 3.672 -21.765 1.00 81.69 101 ASP A O 1
ATOM 729 N N . ARG A 1 102 ? 9.086 3.477 -23.974 1.00 86.38 102 ARG A N 1
ATOM 730 C CA . ARG A 1 102 ? 7.686 3.164 -24.293 1.00 86.38 102 ARG A CA 1
ATOM 731 C C . ARG A 1 102 ? 7.235 1.868 -23.626 1.00 86.38 102 ARG A C 1
ATOM 733 O O . ARG A 1 102 ? 6.089 1.782 -23.178 1.00 86.38 102 ARG A O 1
ATOM 740 N N . LEU A 1 103 ? 8.111 0.865 -23.556 1.00 85.94 103 LEU A N 1
ATOM 741 C CA . LEU A 1 103 ? 7.825 -0.404 -22.882 1.00 85.94 103 LEU A CA 1
ATOM 742 C C . LEU A 1 103 ? 7.698 -0.202 -21.369 1.00 85.94 103 LEU A C 1
ATOM 744 O O . LEU A 1 103 ? 6.721 -0.661 -20.774 1.00 85.94 103 LEU A O 1
ATOM 748 N N . VAL A 1 104 ? 8.624 0.552 -20.767 1.00 87.06 104 VAL A N 1
ATOM 749 C CA . VAL A 1 104 ? 8.583 0.891 -19.338 1.00 87.06 104 VAL A CA 1
ATOM 750 C C . VAL A 1 104 ? 7.310 1.668 -19.000 1.00 87.06 104 VAL A C 1
ATOM 752 O O . VAL A 1 104 ? 6.586 1.289 -18.081 1.00 87.06 104 VAL A O 1
ATOM 755 N N . TRP A 1 105 ? 6.971 2.707 -19.766 1.00 91.81 105 TRP A N 1
ATOM 756 C CA . TRP A 1 105 ? 5.785 3.523 -19.502 1.00 91.81 105 TRP A CA 1
ATOM 757 C C . TRP A 1 105 ? 4.469 2.788 -19.750 1.00 91.81 105 TRP A C 1
ATOM 759 O O . TRP A 1 105 ? 3.491 3.050 -19.048 1.00 91.81 105 TRP A O 1
ATOM 769 N N . ARG A 1 106 ? 4.431 1.830 -20.685 1.00 92.25 106 ARG A N 1
ATOM 770 C CA . ARG A 1 106 ? 3.277 0.934 -20.850 1.00 92.25 106 ARG A CA 1
ATOM 771 C C . ARG A 1 106 ? 3.082 0.057 -19.614 1.00 92.25 106 ARG A C 1
ATOM 773 O O . ARG A 1 106 ? 1.955 -0.051 -19.137 1.00 92.25 106 ARG A O 1
ATOM 780 N N . ALA A 1 107 ? 4.159 -0.529 -19.089 1.00 89.75 107 ALA A N 1
ATOM 781 C CA . ALA A 1 107 ? 4.104 -1.337 -17.872 1.00 89.75 107 ALA A CA 1
ATOM 782 C C . ALA A 1 107 ? 3.674 -0.494 -16.659 1.00 89.75 107 ALA A C 1
ATOM 784 O O . ALA A 1 107 ? 2.725 -0.853 -15.966 1.00 89.75 107 ALA A O 1
ATOM 785 N N . VAL A 1 108 ? 4.289 0.680 -16.466 1.00 93.00 108 VAL A N 1
ATOM 786 C CA . VAL A 1 108 ? 3.891 1.644 -15.427 1.00 93.00 108 VAL A CA 1
ATOM 787 C C . VAL A 1 108 ? 2.408 1.986 -15.553 1.00 93.00 108 VAL A C 1
ATOM 789 O O . VAL A 1 108 ? 1.673 1.873 -14.576 1.00 93.00 108 VAL A O 1
ATOM 792 N N . GLY A 1 109 ? 1.947 2.349 -16.753 1.00 95.56 109 GLY A N 1
ATOM 793 C CA . GLY A 1 109 ? 0.553 2.705 -17.015 1.00 95.56 109 GLY A CA 1
ATOM 794 C C . GLY A 1 109 ? -0.443 1.592 -16.678 1.00 95.56 109 GLY A C 1
ATOM 795 O O . GLY A 1 109 ? -1.527 1.890 -16.178 1.00 95.56 109 GLY A O 1
ATOM 796 N N . GLY A 1 110 ? -0.069 0.327 -16.894 1.00 94.62 110 GLY A N 1
ATOM 797 C CA . GLY A 1 110 ? -0.875 -0.838 -16.515 1.00 94.62 110 GLY A CA 1
ATOM 798 C C . GLY A 1 110 ? -0.995 -1.035 -15.000 1.00 94.62 110 GLY A C 1
ATOM 799 O O . GLY A 1 110 ? -2.055 -1.423 -14.513 1.00 94.62 110 GLY A O 1
ATOM 800 N N . GLU A 1 111 ? 0.054 -0.702 -14.247 1.00 92.25 111 GLU A N 1
ATOM 801 C CA . GLU A 1 111 ? 0.096 -0.855 -12.787 1.00 92.25 111 GLU A CA 1
ATOM 802 C C . GLU A 1 111 ? -0.586 0.298 -12.031 1.00 92.25 111 GLU A C 1
ATOM 804 O O . GLU A 1 111 ? -1.102 0.101 -10.925 1.00 92.25 111 GLU A O 1
ATOM 809 N N . LEU A 1 112 ? -0.632 1.506 -12.609 1.00 95.19 112 LEU A N 1
ATOM 810 C CA . LEU A 1 112 ? -1.158 2.705 -11.937 1.00 95.19 112 LEU A CA 1
ATOM 811 C C . LEU A 1 112 ? -2.568 2.532 -11.339 1.00 95.19 112 LEU A C 1
ATOM 813 O O . LEU A 1 112 ? -2.743 2.902 -10.172 1.00 95.19 112 LEU A O 1
ATOM 817 N N . PRO A 1 113 ? -3.571 1.964 -12.047 1.00 96.56 113 PRO A N 1
ATOM 818 C CA . PRO A 1 113 ? -4.893 1.750 -11.463 1.00 96.56 113 PRO A CA 1
ATOM 819 C C . PRO A 1 113 ? -4.836 0.839 -10.235 1.00 96.56 113 PRO A C 1
ATOM 821 O O . PRO A 1 113 ? -5.432 1.155 -9.204 1.00 96.56 113 PRO A O 1
ATOM 824 N N . GLY A 1 114 ? -4.079 -0.260 -10.310 1.00 93.69 114 GLY A N 1
ATOM 825 C CA . GLY A 1 114 ? -3.911 -1.193 -9.198 1.00 93.69 114 GLY A CA 1
ATOM 826 C C . GLY A 1 114 ? -3.307 -0.510 -7.972 1.00 93.69 114 GLY A C 1
ATOM 827 O O . GLY A 1 114 ? -3.845 -0.620 -6.872 1.00 93.69 114 GLY A O 1
ATOM 828 N N . GLN A 1 115 ? -2.246 0.273 -8.166 1.00 92.75 115 GLN A N 1
ATOM 829 C CA . GLN A 1 115 ? -1.548 0.973 -7.083 1.00 92.75 115 GLN A CA 1
ATOM 830 C C . GLN A 1 115 ? -2.368 2.102 -6.459 1.00 92.75 115 GLN A C 1
ATOM 832 O O . GLN A 1 115 ? -2.257 2.356 -5.259 1.00 92.75 115 GLN A O 1
ATOM 837 N N . PHE A 1 116 ? -3.217 2.760 -7.247 1.00 95.88 116 PHE A N 1
ATOM 838 C CA . PHE A 1 116 ? -4.124 3.785 -6.746 1.00 95.88 116 PHE A CA 1
ATOM 839 C C . PHE A 1 116 ? -5.300 3.172 -5.968 1.00 95.88 116 PHE A C 1
ATOM 841 O O . PHE A 1 116 ? -5.593 3.577 -4.841 1.00 95.88 116 PHE A O 1
ATOM 848 N N . PHE A 1 117 ? -5.968 2.157 -6.524 1.00 96.88 117 PHE A N 1
ATOM 849 C CA . PHE A 1 117 ? -7.175 1.598 -5.910 1.00 96.88 117 PHE A CA 1
ATOM 850 C C . PHE A 1 117 ? -6.889 0.595 -4.787 1.00 96.88 117 PHE A C 1
ATOM 852 O O . PHE A 1 117 ? -7.704 0.475 -3.870 1.00 96.88 117 PHE A O 1
ATOM 859 N N . ALA A 1 118 ? -5.746 -0.099 -4.783 1.00 93.19 118 ALA A N 1
ATOM 860 C CA . ALA A 1 118 ? -5.449 -1.106 -3.763 1.00 93.19 118 ALA A CA 1
ATOM 861 C C . ALA A 1 118 ? -5.419 -0.539 -2.326 1.00 93.19 118 ALA A C 1
ATOM 863 O O . ALA A 1 118 ? -6.042 -1.149 -1.444 1.00 93.19 118 ALA A O 1
ATOM 864 N N . PRO A 1 119 ? -4.778 0.615 -2.029 1.00 95.06 119 PRO A N 1
ATOM 865 C CA . PRO A 1 119 ? -4.849 1.259 -0.717 1.00 95.06 119 PRO A CA 1
ATOM 866 C C . PRO A 1 119 ? -6.287 1.504 -0.256 1.00 95.06 119 PRO A C 1
ATOM 868 O O . PRO A 1 119 ? -6.618 1.104 0.865 1.00 95.06 119 PRO A O 1
ATOM 871 N N . MET A 1 120 ? -7.129 2.051 -1.142 1.00 96.94 120 MET A N 1
ATOM 872 C CA . MET A 1 120 ? -8.542 2.359 -0.889 1.00 96.94 120 MET A CA 1
ATOM 873 C C . MET A 1 120 ? -9.370 1.099 -0.639 1.00 96.94 120 MET A C 1
ATOM 875 O O . MET A 1 120 ? -10.068 1.010 0.369 1.00 96.94 120 MET A O 1
ATOM 879 N N . LEU A 1 121 ? -9.250 0.097 -1.512 1.00 96.75 121 LEU A N 1
ATOM 880 C CA . LEU A 1 121 ? -9.992 -1.153 -1.388 1.00 96.75 121 LEU A CA 1
ATOM 881 C C . LEU A 1 121 ? -9.614 -1.888 -0.102 1.00 96.75 121 LEU A C 1
ATOM 883 O O . LEU A 1 121 ? -10.484 -2.276 0.671 1.00 96.75 121 LEU A O 1
ATOM 887 N N . GLY A 1 122 ? -8.318 -2.028 0.185 1.00 95.62 122 GLY A N 1
ATOM 888 C CA . GLY A 1 122 ? -7.896 -2.680 1.423 1.00 95.62 122 GLY A CA 1
ATOM 889 C C . GLY A 1 122 ? -8.255 -1.882 2.679 1.00 95.62 122 GLY A C 1
ATOM 890 O O . GLY A 1 122 ? -8.488 -2.491 3.717 1.00 95.62 122 GLY A O 1
ATOM 891 N N . TRP A 1 123 ? -8.355 -0.550 2.608 1.00 97.31 123 TRP A N 1
ATOM 892 C CA . TRP A 1 123 ? -8.903 0.253 3.705 1.00 97.31 123 TRP A CA 1
ATOM 893 C C . TRP A 1 123 ? -10.381 -0.064 3.952 1.00 97.31 123 TRP A C 1
ATOM 895 O O . TRP A 1 123 ? -10.743 -0.362 5.089 1.00 97.31 123 TRP A O 1
ATOM 905 N N . LEU A 1 124 ? -11.208 -0.070 2.901 1.00 97.81 124 LEU A N 1
ATOM 906 C CA . LEU A 1 124 ? -12.633 -0.400 3.003 1.00 97.81 124 LEU A CA 1
ATOM 907 C C . LEU A 1 124 ? -12.852 -1.818 3.534 1.00 97.81 124 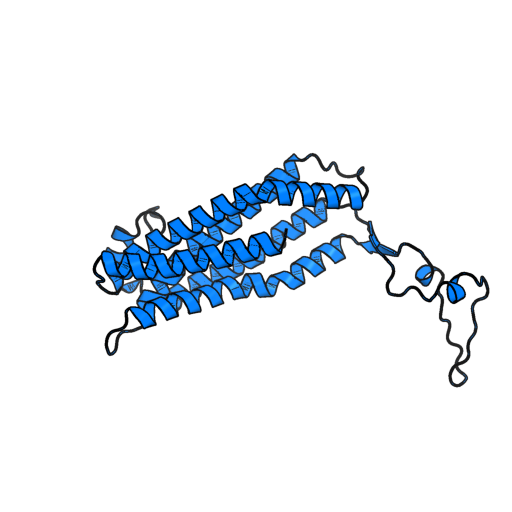LEU A C 1
ATOM 909 O O . LEU A 1 124 ? -13.687 -2.020 4.412 1.00 97.81 124 LEU A O 1
ATOM 913 N N . LEU A 1 125 ? -12.080 -2.791 3.043 1.00 97.44 125 LEU A N 1
ATOM 914 C CA . LEU A 1 125 ? -12.166 -4.179 3.492 1.00 97.44 125 LEU A CA 1
ATOM 915 C C . LEU A 1 125 ? -11.773 -4.313 4.966 1.00 97.44 125 LEU A C 1
ATOM 917 O O . LEU A 1 125 ? -12.530 -4.876 5.751 1.00 97.44 125 LEU A O 1
ATOM 921 N N . VAL A 1 126 ? -10.623 -3.765 5.370 1.00 97.19 126 VAL A N 1
ATOM 922 C CA . VAL A 1 126 ? -10.142 -3.870 6.758 1.00 97.19 126 VAL A CA 1
ATOM 923 C C . VAL A 1 126 ? -11.045 -3.101 7.721 1.00 97.19 126 VAL A C 1
ATOM 925 O O . VAL A 1 126 ? -11.474 -3.654 8.731 1.00 97.19 126 VAL A O 1
ATOM 928 N N . GLY A 1 127 ? -11.383 -1.850 7.403 1.00 96.75 127 GLY A N 1
ATOM 929 C CA . GLY A 1 127 ? -12.269 -1.029 8.228 1.00 96.75 127 GLY A CA 1
ATOM 930 C C . GLY A 1 127 ? -13.687 -1.594 8.299 1.00 96.75 127 GLY A C 1
ATOM 931 O O . GLY A 1 127 ? -14.295 -1.593 9.370 1.00 96.75 127 GLY A O 1
ATOM 932 N N . GLY A 1 128 ? -14.185 -2.157 7.196 1.00 96.44 128 GLY A N 1
ATOM 933 C CA . GLY A 1 128 ? -15.456 -2.873 7.134 1.00 96.44 128 GLY A CA 1
ATOM 934 C C . GLY A 1 128 ? -15.462 -4.130 8.001 1.00 96.44 128 GLY A C 1
ATOM 935 O O . GLY A 1 128 ? -16.393 -4.317 8.782 1.00 96.44 128 GLY A O 1
ATOM 936 N N . VAL A 1 129 ? -14.405 -4.950 7.944 1.00 96.88 129 VAL A N 1
ATOM 937 C CA . VAL A 1 129 ? -14.240 -6.119 8.824 1.00 96.88 129 VAL A CA 1
ATOM 938 C C . VAL A 1 129 ? -14.192 -5.683 10.283 1.00 96.88 129 VAL A C 1
ATOM 940 O O . VAL A 1 129 ? -14.946 -6.216 11.094 1.00 96.88 129 VAL A O 1
ATOM 943 N N . PHE A 1 130 ? -13.373 -4.685 10.624 1.00 96.75 130 PHE A N 1
ATOM 944 C CA . PHE A 1 130 ? -13.307 -4.159 11.986 1.00 96.75 130 PHE A CA 1
ATOM 945 C C . PHE A 1 130 ? -14.665 -3.669 12.469 1.00 96.75 130 PHE A C 1
ATOM 947 O O . PHE A 1 130 ? -15.072 -4.021 13.571 1.00 96.75 130 PHE A O 1
ATOM 954 N N . HIS A 1 131 ? -15.399 -2.917 11.653 1.00 95.94 131 HIS A N 1
ATOM 955 C CA . HIS A 1 131 ? -16.747 -2.494 11.997 1.00 95.94 131 HIS A CA 1
ATOM 956 C C . HIS A 1 131 ? -17.680 -3.698 12.204 1.00 95.94 131 HIS A C 1
ATOM 958 O O . HIS A 1 131 ? -18.305 -3.812 13.254 1.00 95.94 131 HIS A O 1
ATOM 964 N N . ALA A 1 132 ? -17.721 -4.642 11.265 1.00 95.25 132 ALA A N 1
ATOM 965 C CA . ALA A 1 132 ? -18.628 -5.786 11.308 1.00 95.25 132 ALA A CA 1
ATOM 966 C C . ALA A 1 132 ? -18.417 -6.694 12.531 1.00 95.25 132 ALA A C 1
ATOM 968 O O . ALA A 1 132 ? -19.394 -7.162 13.112 1.00 95.25 132 ALA A O 1
ATOM 969 N N . VAL A 1 133 ? -17.167 -6.931 12.945 1.00 94.19 133 VAL A N 1
ATOM 970 C CA . VAL A 1 133 ? -16.846 -7.841 14.066 1.00 94.19 133 VAL A CA 1
ATOM 971 C C . VAL A 1 133 ? -16.876 -7.163 15.439 1.00 94.19 133 VAL A C 1
ATOM 973 O O . VAL A 1 133 ? -16.871 -7.846 16.472 1.00 94.19 133 VAL A O 1
ATOM 976 N N . THR A 1 134 ? -16.881 -5.827 15.467 1.00 92.25 134 THR A N 1
ATOM 977 C CA . THR A 1 134 ? -16.877 -5.034 16.707 1.00 92.25 134 THR A CA 1
ATOM 978 C C . THR A 1 134 ? -18.178 -4.278 16.949 1.00 92.25 134 THR A C 1
ATOM 980 O O . THR A 1 134 ? -18.321 -3.712 18.028 1.00 92.25 134 THR A O 1
ATOM 983 N N . ARG A 1 135 ? -19.113 -4.255 15.985 1.00 90.56 135 ARG A N 1
ATOM 984 C CA . ARG A 1 135 ? -20.383 -3.526 16.111 1.00 90.56 135 ARG A CA 1
ATOM 985 C C . ARG A 1 135 ? -21.259 -4.043 17.246 1.00 90.56 135 ARG A C 1
ATOM 987 O O . ARG A 1 135 ? -21.482 -5.245 17.381 1.00 90.56 135 ARG A O 1
ATOM 994 N N . SER A 1 136 ? -21.810 -3.094 17.985 1.00 86.25 136 SER A N 1
ATOM 995 C CA . SER A 1 136 ? -23.053 -3.191 18.741 1.00 86.25 136 SER A CA 1
ATOM 996 C C . SER A 1 136 ? -24.127 -2.314 18.077 1.00 86.25 136 SER A C 1
ATOM 998 O O . SER A 1 136 ? -23.850 -1.610 17.096 1.00 86.25 136 SER A O 1
ATOM 1000 N N . ASP A 1 137 ? -25.374 -2.421 18.533 1.00 81.88 137 ASP A N 1
ATOM 1001 C CA . ASP A 1 137 ? -26.517 -1.782 17.876 1.00 81.88 137 ASP A CA 1
ATOM 1002 C C . ASP A 1 137 ? -26.362 -0.253 17.801 1.00 81.88 137 ASP A C 1
ATOM 1004 O O . ASP A 1 137 ? -26.189 0.427 18.809 1.00 81.88 137 ASP A O 1
ATOM 1008 N N . GLY A 1 138 ? -26.429 0.289 16.578 1.00 74.88 138 GLY A N 1
ATOM 1009 C CA . GLY A 1 138 ? -26.402 1.733 16.310 1.00 74.88 138 GLY A CA 1
ATOM 1010 C C . GLY A 1 138 ? -25.016 2.386 16.237 1.00 74.88 138 GLY A C 1
ATOM 1011 O O . GLY A 1 138 ? -24.932 3.592 16.010 1.00 74.88 138 GLY A O 1
ATOM 1012 N N . GLU A 1 139 ? -23.920 1.638 16.392 1.00 86.94 139 GLU A N 1
ATOM 1013 C CA . GLU A 1 139 ? -22.581 2.237 16.361 1.00 86.94 139 GLU A CA 1
ATOM 1014 C C . GLU A 1 139 ? -22.118 2.641 14.955 1.00 86.94 139 GLU A C 1
ATOM 1016 O O . GLU A 1 139 ? -22.223 1.882 13.994 1.00 86.94 139 GLU A O 1
ATOM 1021 N N . SER A 1 140 ? -21.489 3.814 14.852 1.00 90.12 140 SER A N 1
ATOM 1022 C CA . SER A 1 140 ? -20.922 4.328 13.600 1.00 90.12 140 SER A CA 1
ATOM 1023 C C . SER A 1 140 ? -19.680 3.538 13.130 1.00 90.12 140 SER A C 1
ATOM 1025 O O . SER A 1 140 ? -18.866 3.092 13.955 1.00 90.12 140 SER A O 1
ATOM 1027 N N . PRO A 1 141 ? -19.465 3.393 11.804 1.00 92.31 141 PRO A N 1
ATOM 1028 C CA . PRO A 1 141 ? -18.238 2.828 11.240 1.00 92.31 141 PRO A CA 1
ATOM 1029 C C . PRO A 1 141 ? -17.038 3.787 11.283 1.00 92.31 141 PRO A C 1
ATOM 1031 O O . PRO A 1 141 ? -15.924 3.354 10.990 1.00 92.31 141 PRO A O 1
ATOM 1034 N N . ALA A 1 142 ? -17.230 5.060 11.654 1.00 93.19 142 ALA A N 1
ATOM 1035 C CA . ALA A 1 142 ? -16.194 6.091 11.567 1.00 93.19 142 ALA A CA 1
ATOM 1036 C C . ALA A 1 142 ? -14.897 5.708 12.285 1.00 93.19 142 ALA A C 1
ATOM 1038 O O . ALA A 1 142 ? -13.833 5.692 11.675 1.00 93.19 142 ALA A O 1
ATOM 1039 N N . GLY A 1 143 ? -14.992 5.308 13.551 1.00 92.12 143 GLY A N 1
ATOM 1040 C CA . GLY A 1 143 ? -13.827 4.925 14.338 1.00 92.12 143 GLY A CA 1
ATOM 1041 C C . GLY A 1 143 ? -13.041 3.740 13.748 1.00 92.12 143 GLY A C 1
ATOM 1042 O O . GLY A 1 143 ? -11.851 3.900 13.477 1.00 92.12 143 GLY A O 1
ATOM 1043 N N . PRO A 1 144 ? -13.662 2.569 13.489 1.00 94.81 144 PRO A N 1
ATOM 1044 C CA . PRO A 1 144 ? -12.991 1.446 12.826 1.00 94.81 144 PRO A CA 1
ATOM 1045 C C . PRO A 1 144 ? -12.348 1.807 11.481 1.00 94.81 144 PRO A C 1
ATOM 1047 O O . PRO A 1 144 ? -11.235 1.366 11.197 1.00 94.81 144 PRO A O 1
ATOM 1050 N N . MET A 1 145 ? -13.010 2.646 10.677 1.00 95.88 145 MET A N 1
ATOM 1051 C CA . MET A 1 145 ? -12.466 3.135 9.408 1.00 95.88 145 MET A CA 1
ATOM 1052 C C . MET A 1 145 ? -11.244 4.036 9.615 1.00 95.88 145 MET A C 1
ATOM 1054 O O . MET A 1 145 ? -10.253 3.891 8.900 1.00 95.88 145 MET A O 1
ATOM 1058 N N . THR A 1 146 ? -11.262 4.933 10.603 1.00 94.56 146 THR A N 1
ATOM 1059 C CA . THR A 1 146 ? -10.099 5.763 10.959 1.00 94.56 146 THR A CA 1
ATOM 1060 C C . THR A 1 146 ? -8.927 4.908 11.441 1.00 94.56 146 THR A C 1
ATOM 1062 O O . THR A 1 146 ? -7.791 5.132 11.025 1.00 94.56 146 THR A O 1
ATOM 1065 N N . VAL A 1 147 ? -9.187 3.896 12.271 1.00 94.75 147 VAL A N 1
ATOM 1066 C CA . VAL A 1 147 ? -8.153 2.969 12.757 1.00 94.75 147 VAL A CA 1
ATOM 1067 C C . VAL A 1 147 ? -7.525 2.192 11.598 1.00 94.75 147 VAL A C 1
ATOM 1069 O O . VAL A 1 147 ? -6.300 2.146 11.481 1.00 94.75 147 VAL A O 1
ATOM 1072 N N . ALA A 1 148 ? -8.350 1.657 10.694 1.00 96.81 148 ALA A N 1
ATOM 1073 C CA . ALA A 1 148 ? -7.873 0.983 9.491 1.00 96.81 148 ALA A CA 1
ATOM 1074 C C . ALA A 1 148 ? -7.020 1.913 8.611 1.00 96.81 148 ALA A C 1
ATOM 1076 O O . ALA A 1 148 ? -5.972 1.498 8.122 1.00 96.81 148 ALA A O 1
ATOM 1077 N N . ALA A 1 149 ? -7.422 3.178 8.435 1.00 95.81 149 ALA A N 1
ATOM 1078 C CA . ALA A 1 149 ? -6.661 4.154 7.652 1.00 95.81 149 ALA A CA 1
ATOM 1079 C C . ALA A 1 149 ? -5.245 4.368 8.214 1.00 95.81 149 ALA A C 1
ATOM 1081 O O . ALA A 1 149 ? -4.272 4.324 7.460 1.00 95.81 149 ALA A O 1
ATOM 1082 N N . TRP A 1 150 ? -5.106 4.516 9.535 1.00 95.31 150 TRP A N 1
ATOM 1083 C CA . TRP A 1 150 ? -3.794 4.635 10.183 1.00 95.31 150 TRP A CA 1
ATOM 1084 C C . TRP A 1 150 ? -2.952 3.363 10.067 1.00 95.31 150 TRP A C 1
ATOM 1086 O O . TRP A 1 150 ? -1.750 3.450 9.808 1.00 95.31 150 TRP A O 1
ATOM 1096 N N . GLY A 1 151 ? -3.575 2.185 10.159 1.00 95.25 151 GLY A N 1
ATOM 1097 C CA . GLY A 1 151 ? -2.914 0.913 9.869 1.00 95.25 151 GLY A CA 1
ATOM 1098 C C . GLY A 1 151 ? -2.315 0.874 8.457 1.00 95.25 151 GLY A C 1
ATOM 1099 O O . GLY A 1 151 ? -1.192 0.400 8.273 1.00 95.25 151 GLY A O 1
ATOM 1100 N N . ARG A 1 152 ? -2.995 1.448 7.452 1.00 95.25 152 ARG A N 1
ATOM 1101 C CA . ARG A 1 152 ? -2.495 1.506 6.062 1.00 95.25 152 ARG A CA 1
ATOM 1102 C C . ARG A 1 152 ? -1.273 2.399 5.883 1.00 95.25 152 ARG A C 1
ATOM 1104 O O . ARG A 1 152 ? -0.452 2.082 5.025 1.00 95.25 152 ARG A O 1
ATOM 1111 N N . VAL A 1 153 ? -1.114 3.452 6.687 1.00 95.25 153 VAL A N 1
ATOM 1112 C CA . VAL A 1 153 ? 0.052 4.349 6.593 1.00 95.25 153 VAL A CA 1
ATOM 1113 C C . VAL A 1 153 ? 1.351 3.555 6.730 1.00 95.25 153 VAL A C 1
ATOM 1115 O O . VAL A 1 153 ? 2.227 3.672 5.880 1.00 95.25 153 VAL A O 1
ATOM 1118 N N . SER A 1 154 ? 1.448 2.679 7.735 1.00 94.19 154 SER A N 1
ATOM 1119 C CA . SER A 1 154 ? 2.634 1.833 7.950 1.00 94.19 154 SER A CA 1
ATOM 1120 C C . SER A 1 154 ? 2.964 0.945 6.738 1.00 94.19 154 SER A C 1
ATOM 1122 O O . SER A 1 154 ? 4.125 0.816 6.355 1.00 94.19 154 SER A O 1
ATOM 1124 N N . ARG A 1 155 ? 1.938 0.392 6.078 1.00 93.88 155 ARG A N 1
ATOM 1125 C CA . ARG A 1 155 ? 2.074 -0.494 4.909 1.00 93.88 155 ARG A CA 1
ATOM 1126 C C . ARG A 1 155 ? 2.581 0.261 3.681 1.00 93.88 155 ARG A C 1
ATOM 1128 O O . ARG A 1 155 ? 3.464 -0.231 2.979 1.00 93.88 155 ARG A O 1
ATOM 1135 N N . VAL A 1 156 ? 2.061 1.464 3.443 1.00 92.69 156 VAL A N 1
ATOM 1136 C CA . VAL A 1 156 ? 2.536 2.324 2.350 1.00 92.69 156 VAL A CA 1
ATOM 1137 C C . VAL A 1 156 ? 3.953 2.810 2.626 1.00 92.69 156 VAL A C 1
ATOM 1139 O O . VAL A 1 156 ? 4.794 2.705 1.744 1.00 92.69 156 VAL A O 1
ATOM 1142 N N . LEU A 1 157 ? 4.268 3.231 3.855 1.00 92.88 157 LEU A N 1
ATOM 1143 C CA . LEU A 1 157 ? 5.635 3.608 4.226 1.00 92.88 157 LEU A CA 1
ATOM 1144 C C . LEU A 1 157 ? 6.630 2.457 4.028 1.00 92.88 157 LEU A C 1
ATOM 1146 O O . LEU A 1 157 ? 7.706 2.681 3.485 1.00 92.88 157 LEU A O 1
ATOM 1150 N N . GLY A 1 158 ? 6.263 1.227 4.399 1.00 91.88 158 GLY A N 1
ATOM 1151 C CA . GLY A 1 158 ? 7.085 0.046 4.121 1.00 91.88 158 GLY A CA 1
ATOM 1152 C C . GLY A 1 158 ? 7.302 -0.183 2.623 1.00 91.88 158 GLY A C 1
ATOM 1153 O O . GLY A 1 158 ? 8.413 -0.488 2.201 1.00 91.88 158 GLY A O 1
ATOM 1154 N N . THR A 1 159 ? 6.268 0.029 1.806 1.00 88.44 159 THR A N 1
ATOM 1155 C CA . THR A 1 159 ? 6.363 -0.086 0.340 1.00 88.44 159 THR A CA 1
ATOM 1156 C C . THR A 1 159 ? 7.277 0.988 -0.250 1.00 88.44 159 THR A C 1
ATOM 1158 O O . THR A 1 159 ? 8.144 0.670 -1.057 1.00 88.44 159 THR A O 1
ATOM 1161 N N . LEU A 1 160 ? 7.143 2.239 0.199 1.00 90.75 160 LEU A N 1
ATOM 1162 C CA . LEU A 1 160 ? 8.004 3.351 -0.213 1.00 90.75 160 LEU A CA 1
ATOM 1163 C C . LEU A 1 160 ? 9.462 3.130 0.204 1.00 90.75 160 LEU A C 1
ATOM 1165 O O . LEU A 1 160 ? 10.371 3.398 -0.576 1.00 90.75 160 LEU A O 1
ATOM 1169 N N . LEU A 1 161 ? 9.694 2.613 1.414 1.00 90.19 161 LEU A N 1
ATOM 1170 C CA . LEU A 1 161 ? 11.033 2.273 1.888 1.00 90.19 161 LEU A CA 1
ATOM 1171 C C . LEU A 1 161 ? 11.656 1.166 1.033 1.00 90.19 161 LEU A C 1
ATOM 1173 O O . LEU A 1 161 ? 12.809 1.286 0.631 1.00 90.19 161 LEU A O 1
ATOM 1177 N N . LEU A 1 162 ? 10.896 0.112 0.727 1.00 87.56 162 LEU A N 1
ATOM 1178 C CA . LEU A 1 162 ? 11.364 -0.960 -0.147 1.00 87.56 162 LEU A CA 1
ATOM 1179 C C . LEU A 1 162 ? 11.689 -0.424 -1.546 1.00 87.56 162 LEU A C 1
ATOM 1181 O O . LEU A 1 162 ? 12.773 -0.690 -2.053 1.00 87.56 162 LEU A O 1
ATOM 1185 N N . ALA A 1 163 ? 10.798 0.378 -2.132 1.00 85.00 163 ALA A N 1
ATOM 1186 C CA . ALA A 1 163 ? 11.024 1.041 -3.413 1.00 85.00 163 ALA A CA 1
ATOM 1187 C C . ALA A 1 163 ? 12.309 1.881 -3.413 1.00 85.00 163 ALA A C 1
ATOM 1189 O O . ALA A 1 163 ? 13.094 1.806 -4.355 1.00 85.00 163 ALA A O 1
ATOM 1190 N N . LEU A 1 164 ? 12.557 2.637 -2.340 1.00 86.31 164 LEU A N 1
ATOM 1191 C CA . LEU A 1 164 ? 13.766 3.441 -2.190 1.00 86.31 164 LEU A CA 1
ATOM 1192 C C . LEU A 1 164 ? 15.028 2.573 -2.107 1.00 86.31 164 LEU A C 1
ATOM 1194 O O . LEU A 1 164 ? 16.021 2.885 -2.757 1.00 86.31 164 LEU A O 1
ATOM 1198 N N . VAL A 1 165 ? 14.999 1.481 -1.337 1.00 84.00 165 VAL A N 1
ATOM 1199 C CA . VAL A 1 165 ? 16.142 0.559 -1.237 1.00 84.00 165 VAL A CA 1
ATOM 1200 C C . VAL A 1 165 ? 16.411 -0.129 -2.578 1.00 84.00 165 VAL A C 1
ATOM 1202 O O . VAL A 1 165 ? 17.567 -0.250 -2.982 1.00 84.00 165 VAL A O 1
ATOM 1205 N N . LEU A 1 166 ? 15.366 -0.525 -3.306 1.00 77.81 166 LEU A N 1
ATOM 1206 C CA . LEU A 1 166 ? 15.495 -1.087 -4.652 1.00 77.81 166 LEU A CA 1
ATOM 1207 C C . LEU A 1 166 ? 16.082 -0.070 -5.637 1.00 77.81 166 LEU A C 1
ATOM 1209 O O . LEU A 1 166 ? 17.023 -0.386 -6.356 1.00 77.81 166 LEU A O 1
ATOM 1213 N N . ALA A 1 167 ? 15.598 1.172 -5.624 1.00 77.81 167 ALA A N 1
ATOM 1214 C CA . ALA A 1 167 ? 16.143 2.235 -6.465 1.00 77.81 167 ALA A CA 1
ATOM 1215 C C . ALA A 1 167 ? 17.620 2.523 -6.139 1.00 77.81 167 ALA A C 1
ATOM 1217 O O . ALA A 1 167 ? 18.445 2.659 -7.040 1.00 77.81 167 ALA A O 1
ATOM 1218 N N . TRP A 1 168 ? 17.972 2.564 -4.851 1.00 79.19 168 TRP A N 1
ATOM 1219 C CA . TRP A 1 168 ? 19.345 2.781 -4.396 1.00 79.19 168 TRP A CA 1
ATOM 1220 C C . TRP A 1 168 ? 20.286 1.646 -4.817 1.00 79.19 168 TRP A C 1
ATOM 1222 O O . TRP A 1 168 ? 21.393 1.892 -5.293 1.00 79.19 168 TRP A O 1
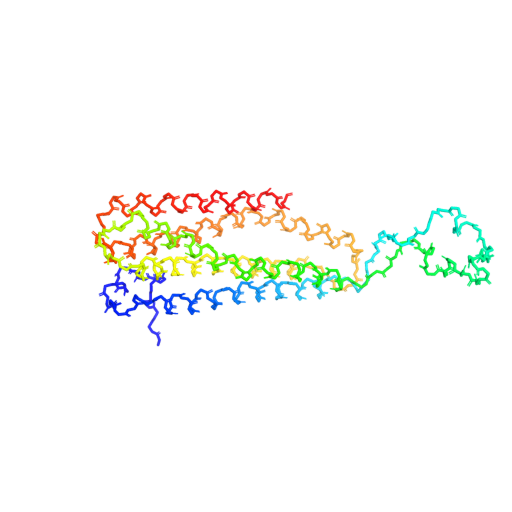ATOM 1232 N N . THR A 1 169 ? 19.853 0.396 -4.653 1.00 72.88 169 THR A N 1
ATOM 1233 C CA . THR A 1 169 ? 20.644 -0.783 -5.042 1.00 72.88 169 THR A CA 1
ATOM 1234 C C . THR A 1 169 ? 20.813 -0.877 -6.555 1.00 72.88 169 THR A C 1
ATOM 1236 O O . THR A 1 169 ? 21.924 -1.133 -7.015 1.00 72.88 169 THR A O 1
ATOM 1239 N N . ALA A 1 170 ? 19.767 -0.573 -7.329 1.00 69.81 170 ALA A N 1
ATOM 1240 C CA . ALA A 1 170 ? 19.855 -0.474 -8.783 1.00 69.81 170 ALA A CA 1
ATOM 1241 C C . ALA A 1 170 ? 20.879 0.591 -9.211 1.00 69.81 170 ALA A C 1
ATOM 1243 O O . ALA A 1 170 ? 21.776 0.289 -9.996 1.00 69.81 170 ALA A O 1
ATOM 1244 N N . ALA A 1 171 ? 20.827 1.794 -8.629 1.00 69.75 171 ALA A N 1
ATOM 1245 C CA . ALA A 1 171 ? 21.782 2.865 -8.926 1.00 69.75 171 ALA A CA 1
ATOM 1246 C C . ALA A 1 171 ? 23.235 2.501 -8.558 1.00 69.75 171 ALA A C 1
ATOM 1248 O O . ALA A 1 171 ? 24.167 2.858 -9.275 1.00 69.75 171 ALA A O 1
ATOM 1249 N N . GLY A 1 172 ? 23.440 1.772 -7.455 1.00 67.12 172 GLY A N 1
ATOM 1250 C CA . GLY A 1 172 ? 24.763 1.331 -7.001 1.00 67.12 172 GLY A CA 1
ATOM 1251 C C . GLY A 1 172 ? 25.338 0.122 -7.750 1.00 67.12 172 GLY A C 1
ATOM 1252 O O . GLY A 1 172 ? 26.535 -0.134 -7.646 1.00 67.12 172 GLY A O 1
ATOM 1253 N N . SER A 1 173 ? 24.518 -0.614 -8.509 1.00 61.78 173 SER A N 1
ATOM 1254 C CA . SER A 1 173 ? 24.919 -1.859 -9.188 1.00 61.78 173 SER A CA 1
ATOM 1255 C C . SER A 1 173 ? 25.816 -1.662 -10.417 1.00 61.78 173 SER A C 1
ATOM 1257 O O . SER A 1 173 ? 26.269 -2.638 -11.010 1.00 61.78 173 SER A O 1
ATOM 1259 N N . GLY A 1 174 ? 26.128 -0.415 -10.786 1.00 53.12 174 GLY A N 1
ATOM 1260 C CA . GLY A 1 174 ? 27.100 -0.136 -11.839 1.00 53.12 174 GLY A CA 1
ATOM 1261 C C . GLY A 1 174 ? 26.629 -0.548 -13.233 1.00 53.12 174 GLY A C 1
ATOM 1262 O O . GLY A 1 174 ? 27.471 -0.838 -14.082 1.00 53.12 174 GLY A O 1
ATOM 1263 N N . VAL A 1 175 ? 25.312 -0.542 -13.489 1.00 53.41 175 VAL A N 1
ATOM 1264 C CA . VAL A 1 175 ? 24.768 -0.487 -14.856 1.00 53.41 175 VAL A CA 1
ATOM 1265 C C . VAL A 1 175 ? 25.228 0.843 -15.454 1.00 53.41 175 VAL A C 1
ATOM 1267 O O . VAL A 1 175 ? 24.557 1.868 -15.365 1.00 53.41 175 VAL A O 1
ATOM 1270 N N . ALA A 1 176 ? 26.465 0.861 -15.944 1.00 47.31 176 ALA A N 1
ATOM 1271 C CA . ALA A 1 176 ? 27.064 2.031 -16.544 1.00 47.31 176 ALA A CA 1
ATOM 1272 C C . ALA A 1 176 ? 26.256 2.383 -17.801 1.00 47.31 176 ALA A C 1
ATOM 1274 O O . ALA A 1 176 ? 25.970 1.484 -18.603 1.00 47.31 176 ALA A O 1
ATOM 1275 N N . PRO A 1 177 ? 25.909 3.664 -18.008 1.00 45.31 177 PRO A N 1
ATOM 1276 C CA . PRO A 1 177 ? 25.320 4.104 -19.261 1.00 45.31 177 PRO A CA 1
ATOM 1277 C C . PRO A 1 177 ? 26.249 3.707 -20.420 1.00 45.31 177 PRO A C 1
ATOM 1279 O O . PRO A 1 177 ? 27.378 4.191 -20.501 1.00 45.31 177 PRO A O 1
ATOM 1282 N N . GLY A 1 178 ? 25.793 2.798 -21.290 1.00 49.22 178 GLY A N 1
ATOM 1283 C CA . GLY A 1 178 ? 26.397 2.581 -22.608 1.00 49.22 178 GLY A CA 1
ATOM 1284 C C . GLY A 1 178 ? 27.106 1.255 -22.919 1.00 49.22 178 GLY A C 1
ATOM 1285 O O . GLY A 1 178 ? 27.787 1.230 -23.937 1.00 49.22 178 GLY A O 1
ATOM 1286 N N . THR A 1 179 ? 27.003 0.162 -22.141 1.00 50.91 179 THR A N 1
ATOM 1287 C CA . THR A 1 179 ? 27.719 -1.099 -22.510 1.00 50.91 179 THR A CA 1
ATOM 1288 C C . THR A 1 179 ? 27.093 -2.488 -22.237 1.00 50.91 179 THR A C 1
ATOM 1290 O O . THR A 1 179 ? 27.689 -3.459 -22.707 1.00 50.91 179 THR A O 1
ATOM 1293 N N . PRO A 1 180 ? 25.918 -2.688 -21.604 1.00 57.56 180 PRO A N 1
ATOM 1294 C CA . PRO A 1 180 ? 25.214 -3.978 -21.670 1.00 57.56 180 PRO A CA 1
ATOM 1295 C C . PRO A 1 180 ? 24.142 -3.992 -22.773 1.00 57.56 180 PRO A C 1
ATOM 1297 O O . PRO A 1 180 ? 23.439 -3.005 -22.981 1.00 57.56 180 PRO A O 1
ATOM 1300 N N . THR A 1 181 ? 23.970 -5.129 -23.456 1.00 66.38 181 THR A N 1
ATOM 1301 C CA . THR A 1 181 ? 22.778 -5.376 -24.288 1.00 66.38 181 THR A CA 1
ATOM 1302 C C . THR A 1 181 ? 21.510 -5.281 -23.428 1.00 66.38 181 THR A C 1
ATOM 1304 O O . THR A 1 181 ? 21.563 -5.541 -22.224 1.00 66.38 181 THR A O 1
ATOM 1307 N N . ALA A 1 182 ? 20.355 -4.957 -24.025 1.00 65.56 182 ALA A N 1
ATOM 1308 C CA . ALA A 1 182 ? 19.074 -4.918 -23.305 1.00 65.56 182 ALA A CA 1
ATOM 1309 C C . ALA A 1 182 ? 18.823 -6.210 -22.498 1.00 65.56 182 ALA A C 1
ATOM 1311 O O . ALA A 1 182 ? 18.390 -6.157 -21.349 1.00 65.56 182 ALA A O 1
ATOM 1312 N N . GLU A 1 183 ? 19.204 -7.363 -23.054 1.00 69.31 183 GLU A N 1
ATOM 1313 C CA . GLU A 1 183 ? 19.136 -8.670 -22.396 1.00 69.31 183 GLU A CA 1
ATOM 1314 C C . GLU A 1 183 ? 20.003 -8.756 -21.125 1.00 69.31 183 GLU A C 1
ATOM 1316 O O . GLU A 1 183 ? 19.552 -9.250 -20.090 1.00 69.31 183 GLU A O 1
ATOM 1321 N N . ALA A 1 184 ? 21.239 -8.245 -21.163 1.00 71.00 184 ALA A N 1
ATOM 1322 C CA . ALA A 1 184 ? 22.119 -8.225 -19.998 1.00 71.00 184 ALA A CA 1
ATOM 1323 C C . ALA A 1 184 ? 21.580 -7.302 -18.893 1.00 71.00 184 ALA A C 1
ATOM 1325 O O . ALA A 1 184 ? 21.665 -7.649 -17.712 1.00 71.00 184 ALA A O 1
ATOM 1326 N N . THR A 1 185 ? 20.976 -6.170 -19.265 1.00 70.81 185 THR A N 1
ATOM 1327 C CA . THR A 1 185 ? 20.314 -5.255 -18.324 1.00 70.81 185 THR A CA 1
ATOM 1328 C C . THR A 1 185 ? 19.082 -5.901 -17.692 1.00 70.81 185 THR A C 1
ATOM 1330 O O . THR A 1 185 ? 18.975 -5.918 -16.468 1.00 70.81 185 THR A O 1
ATOM 1333 N N . ILE A 1 186 ? 18.199 -6.512 -18.491 1.00 72.88 186 ILE A N 1
ATOM 1334 C CA . ILE A 1 186 ? 17.001 -7.218 -18.002 1.00 72.88 186 ILE A CA 1
ATOM 1335 C C . ILE A 1 186 ? 17.390 -8.346 -17.048 1.00 72.88 186 ILE A C 1
ATOM 1337 O O . ILE A 1 186 ? 16.835 -8.445 -15.955 1.00 72.88 186 ILE A O 1
ATOM 1341 N N . ARG A 1 187 ? 18.385 -9.162 -17.416 1.00 78.25 187 ARG A N 1
ATOM 1342 C CA . ARG A 1 187 ? 18.887 -10.229 -16.547 1.00 78.25 187 ARG A CA 1
ATOM 1343 C C . ARG A 1 187 ? 19.422 -9.658 -15.237 1.00 78.25 187 ARG A C 1
ATOM 1345 O O . ARG A 1 187 ? 19.064 -10.150 -14.178 1.00 78.25 187 ARG A O 1
ATOM 1352 N N . THR A 1 188 ? 20.221 -8.595 -15.282 1.00 76.38 188 THR A N 1
ATOM 1353 C CA . THR A 1 188 ? 20.763 -7.965 -14.065 1.00 76.38 188 THR A CA 1
ATOM 1354 C C . THR A 1 188 ? 19.652 -7.441 -13.152 1.00 76.38 188 THR A C 1
ATOM 1356 O O . THR A 1 188 ? 19.696 -7.674 -11.945 1.00 76.38 188 THR A O 1
ATOM 1359 N N . ILE A 1 189 ? 18.623 -6.801 -13.720 1.00 74.06 189 ILE A N 1
ATOM 1360 C CA . ILE A 1 189 ? 17.438 -6.352 -12.977 1.00 74.06 189 ILE A CA 1
ATOM 1361 C C . ILE A 1 189 ? 16.697 -7.548 -12.363 1.00 74.06 189 ILE A C 1
ATOM 1363 O O . ILE A 1 189 ? 16.339 -7.490 -11.189 1.00 74.06 189 ILE A O 1
ATOM 1367 N N . GLY A 1 190 ? 16.514 -8.640 -13.113 1.00 79.38 190 GLY A N 1
ATOM 1368 C CA . GLY A 1 190 ? 15.879 -9.867 -12.621 1.00 79.38 190 GLY A CA 1
ATOM 1369 C C . GLY A 1 190 ? 16.621 -10.479 -11.430 1.00 79.38 190 GLY A C 1
ATOM 1370 O O . GLY A 1 190 ? 16.021 -10.719 -10.386 1.00 79.38 190 GLY A O 1
ATOM 1371 N N . TRP A 1 191 ? 17.945 -10.619 -11.526 1.00 81.06 191 TRP A N 1
ATOM 1372 C CA . TRP A 1 191 ? 18.778 -11.114 -10.422 1.00 81.06 191 TRP A CA 1
ATOM 1373 C C . TRP A 1 191 ? 18.737 -10.189 -9.199 1.00 81.06 191 TRP A C 1
ATOM 1375 O O . TRP A 1 191 ? 18.661 -10.660 -8.064 1.00 81.06 191 TRP A O 1
ATOM 1385 N N . ALA A 1 192 ? 18.768 -8.869 -9.410 1.00 78.25 192 ALA A N 1
ATOM 1386 C CA . ALA A 1 192 ? 18.639 -7.898 -8.326 1.00 78.25 192 ALA A CA 1
ATOM 1387 C C . ALA A 1 192 ? 17.264 -7.992 -7.644 1.00 78.25 192 ALA A C 1
ATOM 1389 O O . ALA A 1 192 ? 17.175 -7.902 -6.417 1.00 78.25 192 ALA A O 1
ATOM 1390 N N . PHE A 1 193 ? 16.203 -8.218 -8.422 1.00 80.75 193 PHE A N 1
ATOM 1391 C CA . PHE A 1 193 ? 14.857 -8.430 -7.904 1.00 80.75 193 PHE A CA 1
ATOM 1392 C C . PHE A 1 193 ? 14.778 -9.706 -7.059 1.00 80.75 193 PHE A C 1
ATOM 1394 O O . PHE A 1 193 ? 14.363 -9.629 -5.903 1.00 80.75 193 PHE A O 1
ATOM 1401 N N . GLU A 1 194 ? 15.252 -10.845 -7.565 1.00 85.00 194 GLU A N 1
ATOM 1402 C CA . GLU A 1 194 ? 15.293 -12.111 -6.818 1.00 85.00 194 GLU A CA 1
ATOM 1403 C C . GLU A 1 194 ? 16.087 -11.980 -5.510 1.00 85.00 194 GLU A C 1
ATOM 1405 O O . GLU A 1 194 ? 15.606 -12.353 -4.437 1.00 85.00 194 GLU A O 1
ATOM 1410 N N . ALA A 1 195 ? 17.271 -11.360 -5.566 1.00 85.88 195 ALA A N 1
ATOM 1411 C CA . ALA A 1 195 ? 18.100 -11.107 -4.388 1.00 85.88 195 ALA A CA 1
ATOM 1412 C C . ALA A 1 195 ? 17.406 -10.202 -3.352 1.00 85.88 195 ALA A C 1
ATOM 1414 O O . ALA A 1 195 ? 17.706 -10.268 -2.157 1.00 85.88 195 ALA A O 1
ATOM 1415 N N . SER A 1 196 ? 16.457 -9.369 -3.789 1.00 85.69 196 SER A N 1
ATOM 1416 C CA . SER A 1 196 ? 15.692 -8.475 -2.922 1.00 85.69 196 SER A CA 1
ATOM 1417 C C . SER A 1 196 ? 14.471 -9.127 -2.263 1.00 85.69 196 SER A C 1
ATOM 1419 O O . SER A 1 196 ? 13.937 -8.566 -1.302 1.00 85.69 196 SER A O 1
ATOM 1421 N N . VAL A 1 197 ? 14.038 -10.314 -2.711 1.00 89.88 197 VAL A N 1
ATOM 1422 C CA . VAL A 1 197 ? 12.833 -10.988 -2.193 1.00 89.88 197 VAL A CA 1
ATOM 1423 C C . VAL A 1 197 ? 12.875 -11.180 -0.667 1.00 89.88 197 VAL A C 1
ATOM 1425 O O . VAL A 1 197 ? 11.903 -10.799 -0.008 1.00 89.88 197 VAL A O 1
ATOM 1428 N N . PRO A 1 198 ? 13.968 -11.670 -0.041 1.00 92.06 198 PRO A N 1
ATOM 1429 C CA . PRO A 1 198 ? 14.023 -11.811 1.417 1.00 92.06 198 PRO A CA 1
ATOM 1430 C C . PRO A 1 198 ? 13.872 -10.475 2.156 1.00 92.06 198 PRO A C 1
ATOM 1432 O O . PRO A 1 198 ? 13.180 -10.397 3.176 1.00 92.06 198 PRO A O 1
ATOM 1435 N N . LEU A 1 199 ? 14.468 -9.403 1.623 1.00 91.75 199 LEU A N 1
ATOM 1436 C CA . LEU A 1 199 ? 14.322 -8.057 2.173 1.00 91.75 199 LEU A CA 1
ATOM 1437 C C . LEU A 1 199 ? 12.874 -7.571 2.043 1.00 91.75 199 LEU A C 1
ATOM 1439 O O . LEU A 1 199 ? 12.314 -7.053 3.010 1.00 91.75 199 LEU A O 1
ATOM 1443 N N . ALA A 1 200 ? 12.246 -7.777 0.884 1.00 91.62 200 ALA A N 1
ATOM 1444 C CA . ALA A 1 200 ? 10.851 -7.423 0.648 1.00 91.62 200 ALA A CA 1
ATOM 1445 C C . ALA A 1 200 ? 9.903 -8.147 1.619 1.00 91.62 200 ALA A C 1
ATOM 1447 O O . ALA A 1 200 ? 9.000 -7.517 2.175 1.00 91.62 200 ALA A O 1
ATOM 1448 N N . ILE A 1 201 ? 10.139 -9.436 1.887 1.00 94.19 201 ILE A N 1
ATOM 1449 C CA . ILE A 1 201 ? 9.408 -10.216 2.899 1.00 94.19 201 ILE A CA 1
ATOM 1450 C C . ILE A 1 201 ? 9.577 -9.586 4.286 1.00 94.19 201 ILE A C 1
ATOM 1452 O O . ILE A 1 201 ? 8.583 -9.357 4.983 1.00 94.19 201 ILE A O 1
ATOM 1456 N N . GLY A 1 202 ? 10.813 -9.266 4.679 1.00 95.50 202 GLY A N 1
ATOM 1457 C CA . GLY A 1 202 ? 11.115 -8.647 5.971 1.00 95.50 202 GLY A CA 1
ATOM 1458 C C . GLY A 1 202 ? 10.425 -7.293 6.152 1.00 95.50 202 GLY A C 1
ATOM 1459 O O . GLY A 1 202 ? 9.722 -7.083 7.142 1.00 95.50 202 GLY A O 1
ATOM 1460 N N . VAL A 1 203 ? 10.549 -6.400 5.165 1.00 94.50 203 VAL A N 1
ATOM 1461 C CA . VAL A 1 203 ? 9.933 -5.063 5.188 1.00 94.50 203 VAL A CA 1
ATOM 1462 C C . VAL A 1 203 ? 8.407 -5.154 5.226 1.00 94.50 203 VAL A C 1
ATOM 1464 O O . VAL A 1 203 ? 7.778 -4.469 6.033 1.00 94.50 203 VAL A O 1
ATOM 1467 N N . ARG A 1 204 ? 7.792 -6.028 4.417 1.00 94.38 204 ARG A N 1
ATOM 1468 C CA . ARG A 1 204 ? 6.331 -6.234 4.428 1.00 94.38 204 ARG A CA 1
ATOM 1469 C C . ARG A 1 204 ? 5.844 -6.767 5.769 1.00 94.38 204 ARG A C 1
ATOM 1471 O O . ARG A 1 204 ? 4.857 -6.260 6.300 1.00 94.38 204 ARG A O 1
ATOM 1478 N N . THR A 1 205 ? 6.546 -7.746 6.335 1.00 96.69 205 THR A N 1
ATOM 1479 C CA . THR A 1 205 ? 6.207 -8.325 7.642 1.00 96.69 205 THR A CA 1
ATOM 1480 C C . THR A 1 205 ? 6.287 -7.268 8.740 1.00 96.69 205 THR A C 1
ATOM 1482 O O . THR A 1 205 ? 5.344 -7.118 9.517 1.00 96.69 205 THR A O 1
ATOM 1485 N N . ALA A 1 206 ? 7.364 -6.477 8.763 1.00 97.12 206 ALA A N 1
ATOM 1486 C CA . ALA A 1 206 ? 7.536 -5.388 9.719 1.00 97.12 206 ALA A CA 1
ATOM 1487 C C . ALA A 1 206 ? 6.449 -4.312 9.569 1.00 97.12 206 ALA A C 1
ATOM 1489 O O . ALA A 1 206 ? 5.858 -3.891 10.561 1.00 97.12 206 ALA A O 1
ATOM 1490 N N . ALA A 1 207 ? 6.129 -3.908 8.337 1.00 96.38 207 ALA A N 1
ATOM 1491 C CA . ALA A 1 207 ? 5.100 -2.910 8.064 1.00 96.38 207 ALA A CA 1
ATOM 1492 C C . ALA A 1 207 ? 3.696 -3.390 8.467 1.00 96.38 207 ALA A C 1
ATOM 1494 O O . ALA A 1 207 ? 2.927 -2.635 9.057 1.00 96.38 207 ALA A O 1
ATOM 1495 N N . ILE A 1 208 ? 3.359 -4.657 8.202 1.00 97.19 208 ILE A N 1
ATOM 1496 C CA . ILE A 1 208 ? 2.087 -5.251 8.635 1.00 97.19 208 ILE A CA 1
ATOM 1497 C C . ILE A 1 208 ? 2.032 -5.359 10.159 1.00 97.19 208 ILE A C 1
ATOM 1499 O O . ILE A 1 208 ? 1.010 -5.001 10.739 1.00 97.19 208 ILE A O 1
ATOM 1503 N N . GLY A 1 209 ? 3.116 -5.794 10.807 1.00 97.94 209 GLY A N 1
ATOM 1504 C CA . GLY A 1 209 ? 3.207 -5.858 12.266 1.00 97.94 209 GLY A CA 1
ATOM 1505 C C . GLY A 1 209 ? 3.060 -4.485 12.924 1.00 97.94 209 GLY A C 1
ATOM 1506 O O . GLY A 1 209 ? 2.326 -4.341 13.900 1.00 97.94 209 GLY A O 1
ATOM 1507 N N . TRP A 1 210 ? 3.682 -3.454 12.346 1.00 97.69 210 TRP A N 1
ATOM 1508 C CA . TRP A 1 210 ? 3.523 -2.072 12.792 1.00 97.69 210 TRP A CA 1
ATOM 1509 C C . TRP A 1 210 ? 2.074 -1.596 12.640 1.00 97.69 210 TRP A C 1
ATOM 1511 O O . TRP A 1 210 ? 1.487 -1.091 13.596 1.00 97.69 210 TRP A O 1
ATOM 1521 N N . GLY A 1 211 ? 1.457 -1.822 11.479 1.00 97.06 211 GLY A N 1
ATOM 1522 C CA . GLY A 1 211 ? 0.046 -1.507 11.259 1.00 97.06 211 GLY A CA 1
ATOM 1523 C C . GLY A 1 211 ? -0.874 -2.226 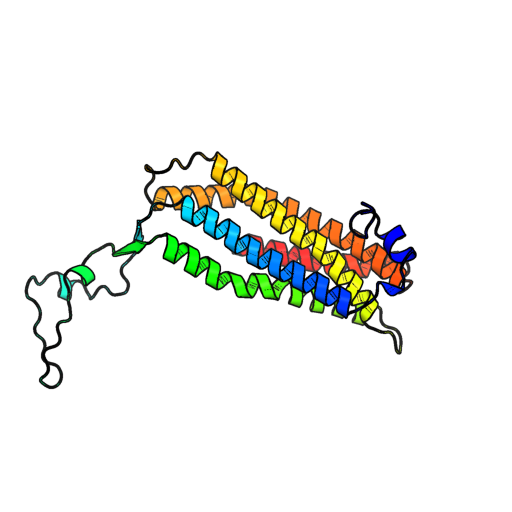12.242 1.00 97.06 211 GLY A C 1
ATOM 1524 O O . GLY A 1 211 ? -1.748 -1.593 12.824 1.00 97.06 211 GLY A O 1
ATOM 1525 N N . ALA A 1 212 ? -0.627 -3.512 12.496 1.00 97.88 212 ALA A N 1
ATOM 1526 C CA . ALA A 1 212 ? -1.372 -4.309 13.464 1.00 97.88 212 ALA A CA 1
ATOM 1527 C C . ALA A 1 212 ? -1.244 -3.742 14.887 1.00 97.88 212 ALA A C 1
ATOM 1529 O O . ALA A 1 212 ? -2.222 -3.670 15.625 1.00 97.88 212 ALA A O 1
ATOM 1530 N N . TRP A 1 213 ? -0.061 -3.278 15.283 1.00 97.31 213 TRP A N 1
ATOM 1531 C CA . TRP A 1 213 ? 0.116 -2.630 16.581 1.00 97.31 213 TRP A CA 1
ATOM 1532 C C . TRP A 1 213 ? -0.730 -1.351 16.712 1.00 97.31 213 TRP A C 1
ATOM 1534 O O . TRP A 1 213 ? -1.429 -1.173 17.712 1.00 97.31 213 TRP A O 1
ATOM 1544 N N . ILE A 1 214 ? -0.751 -0.505 15.677 1.00 96.12 214 ILE A N 1
ATOM 1545 C CA . ILE A 1 214 ? -1.597 0.700 15.631 1.00 96.12 214 ILE A CA 1
ATOM 1546 C C . ILE A 1 214 ? -3.082 0.321 15.700 1.00 96.12 214 ILE A C 1
ATOM 1548 O O . ILE A 1 214 ? -3.838 0.892 16.488 1.00 96.12 214 ILE A O 1
ATOM 1552 N N . GLU A 1 215 ? -3.496 -0.660 14.897 1.00 96.44 215 GLU A N 1
ATOM 1553 C CA . GLU A 1 215 ? -4.879 -1.133 14.816 1.00 96.44 215 GLU A CA 1
ATOM 1554 C C . GLU A 1 215 ? -5.359 -1.723 16.150 1.00 96.44 215 GLU A C 1
ATOM 1556 O O . GLU A 1 215 ? -6.477 -1.449 16.584 1.00 96.44 215 GLU A O 1
ATOM 1561 N N . TYR A 1 216 ? -4.500 -2.474 16.843 1.00 97.31 216 TYR A N 1
ATOM 1562 C CA . TYR A 1 216 ? -4.784 -3.045 18.158 1.00 97.31 216 TYR A CA 1
ATOM 1563 C C . TYR A 1 216 ? -5.103 -1.964 19.193 1.00 97.31 216 TYR A C 1
ATOM 1565 O O . TYR A 1 216 ? -6.145 -2.026 19.850 1.00 97.31 216 TYR A O 1
ATOM 1573 N N . HIS A 1 217 ? -4.241 -0.955 19.322 1.00 94.69 217 HIS A N 1
ATOM 1574 C CA . HIS A 1 217 ? -4.466 0.144 20.261 1.00 94.69 217 HIS A CA 1
ATOM 1575 C C . HIS A 1 217 ? -5.668 1.006 19.851 1.00 94.69 217 HIS A C 1
ATOM 1577 O O . HIS A 1 217 ? -6.490 1.351 20.701 1.00 94.69 217 HIS A O 1
ATOM 1583 N N . GLY A 1 218 ? -5.834 1.268 18.552 1.00 93.62 218 GLY A N 1
ATOM 1584 C CA . GLY A 1 218 ? -6.970 2.018 18.024 1.00 93.62 218 GLY A CA 1
ATOM 1585 C C . GLY A 1 218 ? -8.313 1.347 18.298 1.00 93.62 218 GLY A C 1
ATOM 1586 O O . GLY A 1 218 ? -9.220 1.987 18.825 1.00 93.62 218 GLY A O 1
ATOM 1587 N N . LEU A 1 219 ? -8.452 0.047 18.021 1.00 93.94 219 LEU A N 1
ATOM 1588 C CA . LEU A 1 219 ? -9.707 -0.673 18.266 1.00 93.94 219 LEU A CA 1
ATOM 1589 C C . LEU A 1 219 ? -10.025 -0.815 19.749 1.00 93.94 219 LEU A C 1
ATOM 1591 O O . LEU A 1 219 ? -11.191 -0.703 20.129 1.00 93.94 219 LEU A O 1
ATOM 1595 N N . ARG A 1 220 ? -9.009 -1.023 20.594 1.00 94.19 220 ARG A N 1
ATOM 1596 C CA . ARG A 1 220 ? -9.207 -1.003 22.047 1.00 94.19 220 ARG A CA 1
ATOM 1597 C C . ARG A 1 220 ? -9.802 0.312 22.502 1.00 94.19 220 ARG A C 1
ATOM 1599 O O . ARG A 1 220 ? -10.645 0.294 23.383 1.00 94.19 220 ARG A O 1
ATOM 1606 N N . ARG A 1 221 ? -9.395 1.430 21.901 1.00 91.25 221 ARG A N 1
ATOM 1607 C CA . ARG A 1 221 ? -9.864 2.731 22.355 1.00 91.25 221 ARG A CA 1
ATOM 1608 C C . ARG A 1 221 ? -11.205 3.148 21.767 1.00 91.25 221 ARG A C 1
ATOM 1610 O O . ARG A 1 221 ? -12.060 3.655 22.488 1.00 91.25 221 ARG A O 1
ATOM 1617 N N . VAL A 1 222 ? -11.376 2.921 20.470 1.00 90.88 222 VAL A N 1
ATOM 1618 C CA . VAL A 1 222 ? -12.570 3.302 19.709 1.00 90.88 222 VAL A CA 1
ATOM 1619 C C . VAL A 1 222 ? -13.777 2.437 20.058 1.00 90.88 222 VAL A C 1
ATOM 1621 O O . VAL A 1 222 ? -14.901 2.926 20.025 1.00 90.88 222 VAL A O 1
ATOM 1624 N N . ARG A 1 223 ? -13.559 1.148 20.341 1.00 91.06 223 ARG A N 1
ATOM 1625 C CA . ARG A 1 223 ? -14.622 0.158 20.585 1.00 91.06 223 ARG A CA 1
ATOM 1626 C C . ARG A 1 223 ? -14.593 -0.431 21.994 1.00 91.06 223 ARG A C 1
ATOM 1628 O O . ARG A 1 223 ? -15.243 -1.444 22.228 1.00 91.06 223 ARG A O 1
ATOM 1635 N N . ASP A 1 224 ? -13.794 0.158 22.886 1.00 91.38 224 ASP A N 1
ATOM 1636 C CA . ASP A 1 224 ? -13.576 -0.296 24.269 1.00 91.38 224 ASP A CA 1
ATOM 1637 C C . ASP A 1 224 ? -13.356 -1.818 24.385 1.00 91.38 224 ASP A C 1
ATOM 1639 O O . ASP A 1 224 ? -13.883 -2.515 25.253 1.00 91.38 224 ASP A O 1
ATOM 1643 N N . LEU A 1 225 ? -12.623 -2.385 23.420 1.00 92.56 225 LEU A N 1
ATOM 1644 C CA . LEU A 1 225 ? -12.484 -3.833 23.335 1.00 92.56 225 LEU A CA 1
ATOM 1645 C C . LEU A 1 225 ? -11.547 -4.358 24.423 1.00 92.56 225 LEU A C 1
ATOM 1647 O O . LEU A 1 225 ? -10.449 -3.818 24.621 1.00 92.56 225 LEU A O 1
ATOM 1651 N N . PRO A 1 226 ? -11.878 -5.511 25.035 1.00 95.06 226 PRO A N 1
ATOM 1652 C CA . PRO A 1 226 ? -10.939 -6.190 25.904 1.00 95.06 226 PRO A CA 1
ATOM 1653 C C . PRO A 1 226 ? -9.694 -6.609 25.097 1.00 95.06 226 PRO A C 1
ATOM 1655 O O . PRO A 1 226 ? -9.830 -7.066 23.954 1.00 95.06 226 PRO A O 1
ATOM 1658 N N . PRO A 1 227 ? -8.482 -6.536 25.687 1.00 96.12 227 PRO A N 1
ATOM 1659 C CA . PRO A 1 227 ? -7.215 -6.802 24.999 1.00 96.12 227 PRO A CA 1
ATOM 1660 C C . PRO A 1 227 ? -7.203 -8.089 24.168 1.00 96.12 227 PRO A C 1
ATOM 1662 O O . PRO A 1 227 ? -6.773 -8.089 23.019 1.00 96.12 227 PRO A O 1
ATOM 1665 N N . ARG A 1 228 ? -7.743 -9.186 24.714 1.00 97.06 228 ARG A N 1
ATOM 1666 C CA . ARG A 1 228 ? -7.788 -10.487 24.028 1.00 97.06 228 ARG A CA 1
ATOM 1667 C C . ARG A 1 228 ? -8.601 -10.443 22.732 1.00 97.06 228 ARG A C 1
ATOM 1669 O O . ARG A 1 228 ? -8.171 -11.003 21.731 1.00 97.06 228 ARG A O 1
ATOM 1676 N N . ARG A 1 229 ? -9.756 -9.767 22.732 1.00 95.56 229 ARG A N 1
ATOM 1677 C CA . ARG A 1 229 ? -10.623 -9.671 21.547 1.00 95.56 229 ARG A CA 1
ATOM 1678 C C . ARG A 1 229 ? -10.006 -8.763 20.487 1.00 95.56 229 ARG A C 1
ATOM 1680 O O . ARG A 1 229 ? -10.018 -9.128 19.317 1.00 95.56 229 ARG A O 1
ATOM 1687 N N . ALA A 1 230 ? -9.425 -7.634 20.896 1.00 95.75 230 ALA A N 1
ATOM 1688 C CA . ALA A 1 230 ? -8.704 -6.751 19.982 1.00 95.75 230 ALA A CA 1
ATOM 1689 C C . ALA A 1 230 ? -7.521 -7.476 19.318 1.00 95.75 230 ALA A C 1
ATOM 1691 O O . ALA A 1 230 ? -7.378 -7.420 18.100 1.00 95.75 230 ALA A O 1
ATOM 1692 N N . LEU A 1 231 ? -6.727 -8.219 20.100 1.00 97.19 231 LEU A N 1
ATOM 1693 C CA . LEU A 1 231 ? -5.596 -8.991 19.586 1.00 97.19 231 LEU A CA 1
ATOM 1694 C C . LEU A 1 231 ? -6.037 -10.068 18.586 1.00 97.19 231 LEU A C 1
ATOM 1696 O O . LEU A 1 231 ? -5.407 -10.210 17.547 1.00 97.19 231 LEU A O 1
ATOM 1700 N N . LEU A 1 232 ? -7.120 -10.801 18.869 1.00 97.62 232 LEU A N 1
ATOM 1701 C CA . LEU A 1 232 ? -7.641 -11.826 17.957 1.00 97.62 232 LEU A CA 1
ATOM 1702 C C . LEU A 1 232 ? -8.122 -11.231 16.629 1.00 97.62 232 LEU A C 1
ATOM 1704 O O . LEU A 1 232 ? -7.760 -11.734 15.569 1.00 97.62 232 LEU A O 1
ATOM 1708 N N . VAL A 1 233 ? -8.915 -10.156 16.678 1.00 96.56 233 VAL A N 1
ATOM 1709 C CA . VAL A 1 233 ? -9.451 -9.499 15.474 1.00 96.56 233 VAL A CA 1
ATOM 1710 C C . VAL A 1 233 ? -8.321 -8.949 14.609 1.00 96.56 233 VAL A C 1
ATOM 1712 O O . VAL A 1 233 ? -8.258 -9.228 13.413 1.00 96.56 233 VAL A O 1
ATOM 1715 N N . VAL A 1 234 ? -7.407 -8.194 15.217 1.00 97.69 234 VAL A N 1
ATOM 1716 C CA . VAL A 1 234 ? -6.292 -7.580 14.494 1.00 97.69 234 VAL A CA 1
ATOM 1717 C C . VAL A 1 234 ? -5.298 -8.632 14.023 1.00 97.69 234 VAL A C 1
ATOM 1719 O O . VAL A 1 234 ? -4.851 -8.572 12.884 1.00 97.69 234 VAL A O 1
ATOM 1722 N N . GLY A 1 235 ? -4.997 -9.634 14.850 1.00 97.81 235 GLY A N 1
ATOM 1723 C CA . GLY A 1 235 ? -4.116 -10.741 14.491 1.00 97.81 235 GLY A CA 1
ATOM 1724 C C . GLY A 1 235 ? -4.632 -11.532 13.291 1.00 97.81 235 GLY A C 1
ATOM 1725 O O . GLY A 1 235 ? -3.852 -11.841 12.394 1.00 97.81 235 GLY A O 1
ATOM 1726 N N . LEU A 1 236 ? -5.942 -11.792 13.218 1.00 97.62 236 LEU A N 1
ATOM 1727 C CA . LEU A 1 236 ? -6.553 -12.450 12.062 1.00 97.62 236 LEU A CA 1
ATOM 1728 C C . LEU A 1 236 ? -6.412 -11.600 10.793 1.00 97.62 236 LEU A C 1
ATOM 1730 O O . LEU A 1 236 ? -5.958 -12.098 9.765 1.00 97.62 236 LEU A O 1
ATOM 1734 N N . VAL A 1 237 ? -6.758 -10.311 10.863 1.00 97.50 237 VAL A N 1
ATOM 1735 C CA . VAL A 1 237 ? -6.663 -9.399 9.712 1.00 97.50 237 VAL A CA 1
ATOM 1736 C C . VAL A 1 237 ? -5.215 -9.223 9.252 1.00 97.50 237 VAL A C 1
ATOM 1738 O O . VAL A 1 237 ? -4.942 -9.269 8.051 1.00 97.50 237 VAL A O 1
ATOM 1741 N N . ALA A 1 238 ? -4.278 -9.060 10.186 1.00 97.75 238 ALA A N 1
ATOM 1742 C CA . ALA A 1 238 ? -2.854 -8.950 9.900 1.00 97.75 238 ALA A CA 1
ATOM 1743 C C . ALA A 1 238 ? -2.298 -10.251 9.307 1.00 97.75 238 ALA A C 1
ATOM 1745 O O . ALA A 1 238 ? -1.568 -10.200 8.320 1.00 97.75 238 ALA A O 1
ATOM 1746 N N . GLY A 1 239 ? -2.693 -11.408 9.847 1.00 97.88 239 GLY A N 1
ATOM 1747 C CA . GLY A 1 239 ? -2.308 -12.723 9.339 1.00 97.88 239 GLY A CA 1
ATOM 1748 C C . GLY A 1 239 ? -2.782 -12.952 7.905 1.00 97.88 239 GLY A C 1
ATOM 1749 O O . GLY A 1 239 ? -1.976 -13.287 7.041 1.00 97.88 239 GLY A O 1
ATOM 1750 N N . VAL A 1 240 ? -4.060 -12.683 7.616 1.00 97.44 240 VAL A N 1
ATOM 1751 C CA . VAL A 1 240 ? -4.602 -12.765 6.248 1.00 97.44 240 VAL A CA 1
ATOM 1752 C C . VAL A 1 240 ? -3.894 -11.776 5.322 1.00 97.44 240 VAL A C 1
ATOM 1754 O O . VAL A 1 240 ? -3.479 -12.147 4.227 1.00 97.44 240 VAL A O 1
ATOM 1757 N N . SER A 1 241 ? -3.696 -10.532 5.769 1.00 95.44 241 SER A N 1
ATOM 1758 C CA . SER A 1 241 ? -2.989 -9.510 4.987 1.00 95.44 241 SER A CA 1
ATOM 1759 C C . SER A 1 241 ? -1.562 -9.937 4.653 1.00 95.44 241 SER A C 1
ATOM 1761 O O . SER A 1 241 ? -1.105 -9.697 3.537 1.00 95.44 241 SER A O 1
ATOM 1763 N N . LEU A 1 242 ? -0.866 -10.575 5.597 1.00 96.44 242 LEU A N 1
ATOM 1764 C CA . LEU A 1 242 ? 0.482 -11.092 5.399 1.00 96.44 242 LEU A CA 1
ATOM 1765 C C . LEU A 1 242 ? 0.480 -12.227 4.378 1.00 96.44 242 LEU A C 1
ATOM 1767 O O . LEU A 1 242 ? 1.229 -12.149 3.413 1.00 96.44 242 LEU A O 1
ATOM 1771 N N . VAL A 1 243 ? -0.400 -13.219 4.528 1.00 97.31 243 VAL A N 1
ATOM 1772 C CA . VAL A 1 243 ? -0.512 -14.340 3.579 1.00 97.31 243 VAL A CA 1
ATOM 1773 C C . VAL A 1 243 ? -0.784 -13.839 2.162 1.00 97.31 243 VAL A C 1
ATOM 1775 O O . VAL A 1 243 ? -0.059 -14.209 1.245 1.00 97.31 243 VAL A O 1
ATOM 1778 N N . VAL A 1 244 ? -1.761 -12.945 1.981 1.00 94.81 244 VAL A N 1
ATOM 1779 C CA . VAL A 1 244 ? -2.077 -12.363 0.664 1.00 94.81 244 VAL A CA 1
ATOM 1780 C C . VAL A 1 244 ? -0.887 -11.578 0.109 1.00 94.81 244 VAL A C 1
ATOM 1782 O O . VAL A 1 244 ? -0.547 -11.712 -1.063 1.00 94.81 244 VAL A O 1
ATOM 1785 N N . SER A 1 245 ? -0.219 -10.784 0.950 1.00 91.56 245 SER A N 1
ATOM 1786 C CA . SER A 1 245 ? 0.925 -9.967 0.525 1.00 91.56 245 SER A CA 1
ATOM 1787 C C . SER A 1 245 ? 2.145 -10.803 0.144 1.00 91.56 245 SER A C 1
ATOM 1789 O O . SER A 1 245 ? 2.896 -10.387 -0.737 1.00 91.56 245 SER A O 1
ATOM 1791 N N . LEU A 1 246 ? 2.365 -11.935 0.815 1.00 93.50 246 LEU A N 1
ATOM 1792 C CA . LEU A 1 246 ? 3.448 -12.868 0.512 1.00 93.50 246 LEU A CA 1
ATOM 1793 C C . LEU A 1 246 ? 3.121 -13.702 -0.723 1.00 93.50 246 LEU A C 1
ATOM 1795 O O . LEU A 1 246 ? 3.971 -13.836 -1.590 1.00 93.50 246 LEU A O 1
ATOM 1799 N N . TRP A 1 247 ? 1.885 -14.185 -0.848 1.00 94.88 247 TRP A N 1
ATOM 1800 C CA . TRP A 1 247 ? 1.434 -14.889 -2.045 1.00 94.88 247 TRP A CA 1
ATOM 1801 C C . TRP A 1 247 ? 1.585 -14.020 -3.298 1.00 94.88 247 TRP A C 1
ATOM 1803 O O . TRP A 1 247 ? 2.165 -14.466 -4.283 1.00 94.88 247 TRP A O 1
ATOM 1813 N N . ALA A 1 248 ? 1.157 -12.755 -3.235 1.00 89.88 248 ALA A N 1
ATOM 1814 C CA . ALA A 1 248 ? 1.317 -11.816 -4.342 1.00 89.88 248 ALA A CA 1
ATOM 1815 C C . ALA A 1 248 ? 2.793 -11.542 -4.675 1.00 89.88 248 ALA A C 1
ATOM 1817 O O . ALA A 1 248 ? 3.132 -11.398 -5.840 1.00 89.88 248 ALA A O 1
ATOM 1818 N N . LEU A 1 249 ? 3.676 -11.481 -3.672 1.00 88.50 249 LEU A N 1
ATOM 1819 C CA . LEU A 1 249 ? 5.112 -11.290 -3.896 1.00 88.50 249 LEU A CA 1
ATOM 1820 C C . LEU A 1 249 ? 5.755 -12.517 -4.562 1.00 88.50 249 LEU A C 1
ATOM 1822 O O . LEU A 1 249 ? 6.557 -12.363 -5.472 1.00 88.50 249 LEU A O 1
ATOM 1826 N N . LEU A 1 250 ? 5.386 -13.718 -4.116 1.00 88.88 250 LEU A N 1
ATOM 1827 C CA . LEU A 1 250 ? 5.948 -14.988 -4.587 1.00 88.88 250 LEU A CA 1
ATOM 1828 C C . LEU A 1 250 ? 5.347 -15.479 -5.909 1.00 88.88 250 LEU A C 1
ATOM 1830 O O . LEU A 1 250 ? 5.869 -16.417 -6.484 1.00 88.88 250 LEU A O 1
ATOM 1834 N N . SER A 1 251 ? 4.240 -14.892 -6.368 1.00 87.12 251 SER A N 1
ATOM 1835 C CA . SER A 1 251 ? 3.639 -15.230 -7.669 1.00 87.12 251 SER A CA 1
ATOM 1836 C C . SER A 1 251 ? 4.214 -14.400 -8.821 1.00 87.12 251 SER A C 1
ATOM 1838 O O . SER A 1 251 ? 3.875 -14.648 -9.974 1.00 87.12 251 SER A O 1
ATOM 1840 N N . VAL A 1 252 ? 5.015 -13.377 -8.505 1.00 74.38 252 VAL A N 1
ATOM 1841 C CA . VAL A 1 252 ? 5.620 -12.449 -9.475 1.00 74.38 252 VAL A CA 1
ATOM 1842 C C . VAL A 1 252 ? 7.093 -12.784 -9.749 1.00 74.38 252 VAL A C 1
ATOM 1844 O O . VAL A 1 252 ? 7.607 -12.374 -10.785 1.00 74.38 252 VAL A O 1
ATOM 1847 N N . GLY A 1 253 ? 7.764 -13.502 -8.840 1.00 57.12 253 GLY A N 1
ATOM 1848 C CA . GLY A 1 253 ? 9.120 -14.034 -9.034 1.00 57.12 253 GLY A CA 1
ATOM 1849 C C . GLY A 1 253 ? 9.075 -15.496 -9.439 1.00 57.12 253 GLY A C 1
ATOM 1850 O O . GLY A 1 253 ? 9.873 -15.874 -10.317 1.00 57.12 253 GLY A O 1
#

Radius of gyration: 25.71 Å; chains: 1; bounding box: 54×36×84 Å

pLDDT: mean 82.4, std 15.28, range [41.5, 97.94]

Foldseek 3Di:
DDPDALLNPLQVRLVPPVVLLALVNLVVLLQVLLVLQLVLLVVLLVLVLVLFDQKAFDAQPLADPVVCLVDPDQPQDQDPNDTDRSDDVQNNDHGHIDGVSVVSVVVSVVCNVVSNCVSVVQLCVQLVLLCVLLDDPPDDSRLSSSLSSQLSVLQSVLVSVLSVVLSVCLVVVCSDPDDDHSVVNVVVSVVSLVVCLVVNLVSNLVSLVSSLVSSLSSSCSNRVDDSVSSCVSSVVSSVVVSVVSNVVSVVVD

Sequence (253 aa):
MVLGGPLVRPDESFDRDPGSYSVERALGLVAALALLSALSVVVIGAGVAHAIPDEATVENPERPPASACDDESTVNLTVDGEPVTFATPETCDEPARVPTDRLVWRAVGGELPGQFFAPMLGWLLVGGVFHAVTRSDGESPAGPMTVAAWGRVSRVLGTLLLALVLAWTAAGSGVAPGTPTAEATIRTIGWAFEASVPLAIGVRTAAIGWGAWIEYHGLRRVRDLPPRRALLVVGLVAGVSLVVSLWALLSVG

Secondary structure (DSSP, 8-state):
--S-STTT-HHHHHHH-GGG--HHHHHHHHHHHHHHHHHHHHHHHHHHHHHS-SEEEE--TTPPPGGGTS--S--EEEETTEEEE---HHHH-SSEEEEHHHHHHHHHHHHHHHHHHHHHHHHHHHHHHHHHHH--TT--SHHHHHHHHHHHHHHHHHHHHHHHHHHHHHHHTT--TT-S-HHHHHHHHHHHHHHHHHHHHHHHHHHHHHHHHHHHHHHHHHS---HHHHHHHHHHHHHHHHHHHHHHHHTT-

Organism: NCBI:txid43928

InterPro domains:
  IPR006977 Yip1 domain [PF04893] (8-247)